Protein AF-A0A128EVR0-F1 (afdb_monomer_lite)

Secondary structure (DSSP, 8-state):
--HHHHHHHHHHHHHHHHHHHHHHHHHHHHHHHHHHHHHHHHHHHHHHHHHHHHHHHHHHHHHHHHHHHH--HHHHHHHHHHHHHHHHHHHHHHHHHHHHHHHHHHHHHHHHHHHHHHHHHHHHHHHIIIIIHHHHHHHHHHHHHS-HHHHHHHHHHS-S-HHHHHHHHHHHHHHHHHTTS-------

Sequence (188 aa):
MELSELVPLANTVILVFIFFYQKFKNAVLLDRIGQQERLLSETRGLVEKQATAIDGQAKVVDTALKYTESFSADKLETIIKREVESEFKQKISDIEQNHQQEKEELLLKSSAFSELAEESITYSNEMLERHYKPLMNSVIWYLLSLEIDARNHFIETMKDSEAKKIIIAVIEEVDEKYAGQKVTLTKA

Structure (mmCIF, N/CA/C/O backbone):
data_AF-A0A128EVR0-F1
#
_entry.id   AF-A0A128EVR0-F1
#
loop_
_atom_site.group_PDB
_atom_site.id
_atom_site.type_symbol
_atom_site.label_atom_id
_atom_site.label_alt_id
_atom_site.label_comp_id
_atom_site.label_asym_id
_atom_site.label_entity_id
_atom_site.label_seq_id
_atom_site.pdbx_PDB_ins_code
_atom_site.Cartn_x
_atom_site.Cartn_y
_atom_site.Cartn_z
_atom_site.occupancy
_atom_site.B_iso_or_equiv
_atom_site.auth_seq_id
_atom_site.auth_comp_id
_atom_site.auth_asym_id
_atom_site.auth_atom_id
_atom_site.pdbx_PDB_model_num
ATOM 1 N N . MET A 1 1 ? -66.307 -24.566 86.779 1.00 56.22 1 MET A N 1
ATOM 2 C CA . MET A 1 1 ? -65.003 -23.892 86.660 1.00 56.22 1 MET A CA 1
ATOM 3 C C . MET A 1 1 ? -65.129 -22.598 87.433 1.00 56.22 1 MET A C 1
ATOM 5 O O . MET A 1 1 ? -66.010 -21.808 87.106 1.00 56.22 1 MET A O 1
ATOM 9 N N . GLU A 1 2 ? -64.396 -22.456 88.535 1.00 64.44 2 GLU A N 1
ATOM 10 C CA . GLU A 1 2 ? -64.477 -21.244 89.351 1.00 64.44 2 GLU A CA 1
ATOM 11 C C . GLU A 1 2 ? -63.897 -20.059 88.575 1.00 64.44 2 GLU A C 1
ATOM 13 O O . GLU A 1 2 ? -62.949 -20.205 87.801 1.00 64.44 2 GLU A O 1
ATOM 18 N N . LEU A 1 3 ? -64.473 -18.870 88.771 1.00 67.75 3 LEU A N 1
ATOM 19 C CA . LEU A 1 3 ? -64.033 -17.637 88.107 1.00 67.75 3 LEU A CA 1
ATOM 20 C C . LEU A 1 3 ? -62.527 -17.358 88.335 1.00 67.75 3 LEU A C 1
ATOM 22 O O . LEU A 1 3 ? -61.893 -16.699 87.513 1.00 67.75 3 LEU A O 1
ATOM 26 N N . SER A 1 4 ? -61.959 -17.894 89.424 1.00 70.31 4 SER A N 1
ATOM 27 C CA . SER A 1 4 ? -60.544 -17.806 89.805 1.00 70.31 4 SER A CA 1
ATOM 28 C C . SER A 1 4 ? -59.595 -18.548 88.851 1.00 70.31 4 SER A C 1
ATOM 30 O O . SER A 1 4 ? -58.464 -18.104 88.668 1.00 70.31 4 SER A O 1
ATOM 32 N N . GLU A 1 5 ? -60.047 -19.618 88.190 1.00 75.12 5 GLU A N 1
ATOM 33 C CA . GLU A 1 5 ? -59.247 -20.410 87.240 1.00 75.12 5 GLU A CA 1
ATOM 34 C C . GLU A 1 5 ? -59.375 -19.908 85.792 1.00 75.12 5 GLU A C 1
ATOM 36 O O . GLU A 1 5 ? -58.506 -20.162 84.954 1.00 75.12 5 GLU A O 1
ATOM 41 N N . LEU A 1 6 ? -60.436 -19.152 85.487 1.00 81.81 6 LEU A N 1
ATOM 42 C CA . LEU A 1 6 ? -60.707 -18.635 84.141 1.00 81.81 6 LEU A CA 1
ATOM 43 C C . LEU A 1 6 ? -59.807 -17.442 83.774 1.00 81.81 6 LEU A C 1
ATOM 45 O O . LEU A 1 6 ? -59.379 -17.310 82.627 1.00 81.81 6 LEU A O 1
ATOM 49 N N . VAL A 1 7 ? -59.512 -16.574 84.748 1.00 86.62 7 VAL A N 1
ATOM 50 C CA . VAL A 1 7 ? -58.691 -15.365 84.554 1.00 86.62 7 VAL A CA 1
ATOM 51 C C . VAL A 1 7 ? -57.240 -15.699 84.163 1.00 86.62 7 VAL A C 1
ATOM 53 O O . VAL A 1 7 ? -56.756 -15.126 83.184 1.00 86.62 7 VAL A O 1
ATOM 56 N N . PRO A 1 8 ? -56.541 -16.643 84.831 1.00 88.12 8 PRO A N 1
ATOM 57 C CA . PRO A 1 8 ? -55.209 -17.080 84.416 1.00 88.12 8 PRO A CA 1
ATOM 58 C C . PRO A 1 8 ? -55.200 -17.680 83.009 1.00 88.12 8 PRO A C 1
ATOM 60 O O . PRO A 1 8 ? -54.348 -17.313 82.203 1.00 88.12 8 PRO A O 1
ATOM 63 N N . LEU A 1 9 ? -56.177 -18.541 82.691 1.00 87.94 9 LEU A N 1
ATOM 64 C CA . LEU A 1 9 ? -56.290 -19.185 81.381 1.00 87.94 9 LEU A CA 1
ATOM 65 C C . LEU A 1 9 ? -56.481 -18.149 80.262 1.00 87.94 9 LEU A C 1
ATOM 67 O O . LEU A 1 9 ? -55.783 -18.195 79.248 1.00 87.94 9 LEU A O 1
ATOM 71 N N . ALA A 1 10 ? -57.380 -17.180 80.461 1.00 89.00 10 ALA A N 1
ATOM 72 C CA . ALA A 1 10 ? -57.608 -16.093 79.512 1.00 89.00 10 ALA A CA 1
ATOM 73 C C . ALA A 1 10 ? -56.344 -15.241 79.306 1.00 89.00 10 ALA A C 1
ATOM 75 O O . ALA A 1 10 ? -55.982 -14.944 78.166 1.00 89.00 10 ALA A O 1
ATOM 76 N N . ASN A 1 11 ? -55.620 -14.918 80.383 1.00 91.56 11 ASN A N 1
ATOM 77 C CA . ASN A 1 11 ? -54.344 -14.207 80.291 1.00 91.56 11 ASN A CA 1
ATOM 78 C C . ASN A 1 11 ? -53.292 -15.002 79.512 1.00 91.56 11 ASN A C 1
ATOM 80 O O . ASN A 1 11 ? -52.588 -14.426 78.684 1.00 91.56 11 ASN A O 1
ATOM 84 N N . THR A 1 12 ? -53.187 -16.316 79.729 1.00 92.75 12 THR A N 1
ATOM 85 C CA . THR A 1 12 ? -52.263 -17.165 78.966 1.00 92.75 12 THR A CA 1
ATOM 86 C C . THR A 1 12 ? -52.606 -17.157 77.478 1.00 92.75 12 THR A C 1
ATOM 88 O O . THR A 1 12 ? -51.713 -16.976 76.656 1.00 92.75 12 THR A O 1
ATOM 91 N N . VAL A 1 13 ? -53.887 -17.279 77.115 1.00 93.00 13 VAL A N 1
ATOM 92 C CA . VAL A 1 13 ? -54.325 -17.231 75.708 1.00 93.00 13 VAL A CA 1
ATOM 93 C C .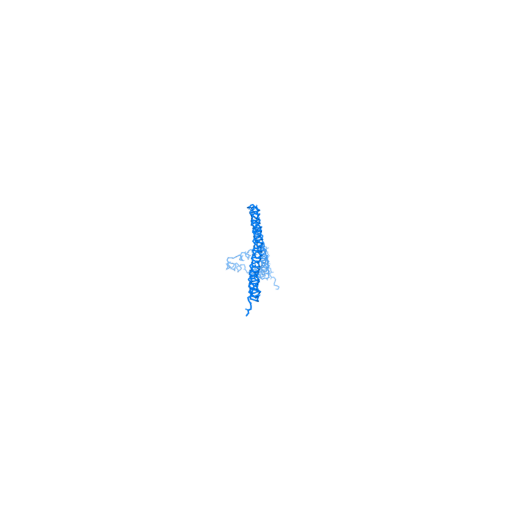 VAL A 1 13 ? -53.993 -15.880 75.065 1.00 93.00 13 VAL A C 1
ATOM 95 O O . VAL A 1 13 ? -53.462 -15.848 73.954 1.00 93.00 13 VAL A O 1
ATOM 98 N N . ILE A 1 14 ? -54.236 -14.769 75.766 1.00 93.75 14 ILE A N 1
ATOM 99 C CA . ILE A 1 14 ? -53.895 -13.421 75.287 1.00 93.75 14 ILE A CA 1
ATOM 100 C C . ILE A 1 14 ? -52.381 -13.278 75.096 1.00 93.75 14 ILE A C 1
ATOM 102 O O . ILE A 1 14 ? -51.936 -12.804 74.051 1.00 93.75 14 ILE A O 1
ATOM 106 N N . LEU A 1 15 ? -51.576 -13.726 76.063 1.00 94.62 15 LEU A N 1
ATOM 107 C CA . LEU A 1 15 ? -50.115 -13.682 75.974 1.00 94.62 15 LEU A CA 1
ATOM 108 C C . LEU A 1 15 ? -49.584 -14.525 74.812 1.00 94.62 15 LEU A C 1
ATOM 110 O O . LEU A 1 15 ? -48.686 -14.077 74.101 1.00 94.62 15 LEU A O 1
ATOM 114 N N . VAL A 1 16 ? -50.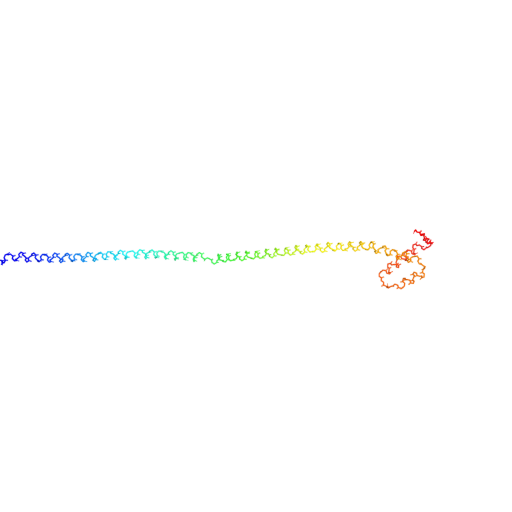161 -15.703 74.573 1.00 95.06 16 VAL A N 1
ATOM 115 C CA . VAL A 1 16 ? -49.821 -16.547 73.420 1.00 95.06 16 VAL A CA 1
ATOM 116 C C . VAL A 1 16 ? -50.140 -15.821 72.111 1.00 95.06 16 VAL A C 1
ATOM 118 O O . VAL A 1 16 ? -49.294 -15.781 71.217 1.00 95.06 16 VAL A O 1
ATOM 121 N N . PHE A 1 17 ? -51.308 -15.182 72.005 1.00 94.62 17 PHE A N 1
ATOM 122 C CA . PHE A 1 17 ? -51.669 -14.384 70.829 1.00 94.62 17 PHE A CA 1
ATOM 123 C C . PHE A 1 17 ? -50.709 -13.213 70.599 1.00 94.62 17 PHE A C 1
ATOM 125 O O . PHE A 1 17 ? -50.247 -13.015 69.475 1.00 94.62 17 PHE A O 1
ATOM 132 N N . ILE A 1 18 ? -50.366 -12.468 71.654 1.00 94.75 18 ILE A N 1
ATOM 133 C CA . ILE A 1 18 ? -49.398 -11.366 71.582 1.00 94.75 18 ILE A CA 1
ATOM 134 C C . ILE A 1 18 ? -48.028 -11.892 71.146 1.00 94.75 18 ILE A C 1
ATOM 136 O O . ILE A 1 18 ? -47.405 -11.302 70.263 1.00 94.75 18 ILE A O 1
ATOM 140 N N . PHE A 1 19 ? -47.576 -13.014 71.709 1.00 95.69 19 PHE A N 1
ATOM 141 C CA . PHE A 1 19 ? -46.300 -13.630 71.362 1.00 95.69 19 PHE A CA 1
ATOM 142 C C . PHE A 1 19 ? -46.250 -14.038 69.887 1.00 95.69 19 PHE A C 1
ATOM 144 O O . PHE A 1 19 ? -45.304 -13.682 69.185 1.00 95.69 19 PHE A O 1
ATOM 151 N N . PHE A 1 20 ? -47.277 -14.730 69.381 1.00 95.50 20 PHE A N 1
ATOM 152 C CA . PHE A 1 20 ? -47.337 -15.097 67.966 1.00 95.50 20 PHE A CA 1
ATOM 153 C C . PHE A 1 20 ? -47.414 -13.867 67.065 1.00 95.50 20 PHE A C 1
ATOM 155 O O . PHE A 1 20 ? -46.674 -13.795 66.087 1.00 95.50 20 PHE A O 1
ATOM 162 N N . TYR A 1 21 ? -48.240 -12.878 67.408 1.00 95.75 21 TYR A N 1
ATOM 163 C CA . TYR A 1 21 ? -48.340 -11.638 66.643 1.00 95.75 21 TYR A CA 1
ATOM 164 C C . TYR A 1 21 ? -46.991 -10.910 66.557 1.00 95.75 21 TYR A C 1
ATOM 166 O O . TYR A 1 21 ? -46.558 -10.538 65.466 1.00 95.75 21 TYR A O 1
ATOM 174 N N . GLN A 1 22 ? -46.282 -10.764 67.680 1.00 94.44 22 GLN A N 1
ATOM 175 C CA . GLN A 1 22 ? -44.947 -10.164 67.704 1.00 94.44 22 GLN A CA 1
ATOM 176 C C . GLN A 1 22 ? -43.932 -10.999 66.918 1.00 94.44 22 GLN A C 1
ATOM 178 O O . GLN A 1 22 ? -43.164 -10.441 66.137 1.00 94.44 22 GLN A O 1
ATOM 183 N N . LYS A 1 23 ? -43.954 -12.330 67.062 1.00 95.38 23 LYS A N 1
ATOM 184 C CA . LYS A 1 23 ? -43.065 -13.239 66.329 1.00 95.38 23 LYS A CA 1
ATOM 185 C C . LYS A 1 23 ? -43.264 -13.129 64.816 1.00 95.38 23 LYS A C 1
ATOM 187 O O . LYS A 1 23 ? -42.285 -12.979 64.090 1.00 95.38 23 LYS A O 1
ATOM 192 N N . PHE A 1 24 ? -44.511 -13.152 64.343 1.00 95.44 24 PHE A N 1
ATOM 193 C CA . PHE A 1 24 ? -44.829 -12.998 62.922 1.00 95.44 24 PHE A CA 1
ATOM 194 C C . PHE A 1 24 ? -44.466 -11.608 62.404 1.00 95.44 24 PHE A C 1
ATOM 196 O O . PHE A 1 24 ? -43.851 -11.494 61.346 1.00 95.44 24 PHE A O 1
ATOM 203 N N . LYS A 1 25 ? -44.774 -10.548 63.160 1.00 95.31 25 LYS A N 1
ATOM 204 C CA . LYS A 1 25 ? -44.402 -9.180 62.781 1.00 95.31 25 LYS A CA 1
ATOM 205 C C . LYS A 1 25 ? -42.885 -9.025 62.653 1.00 95.31 25 LYS A C 1
ATOM 207 O O . LYS A 1 25 ? -42.419 -8.460 61.669 1.00 95.31 25 LYS A O 1
ATOM 212 N N . ASN A 1 26 ? -42.118 -9.556 63.604 1.00 94.50 26 ASN A N 1
ATOM 213 C CA . ASN A 1 26 ? -40.657 -9.510 63.563 1.00 94.50 26 ASN A CA 1
ATOM 214 C C . ASN A 1 26 ? -40.090 -10.317 62.391 1.00 94.50 26 ASN A C 1
ATOM 216 O O . ASN A 1 26 ? -39.157 -9.853 61.744 1.00 94.50 26 ASN A O 1
ATOM 220 N N . ALA A 1 27 ? -40.676 -11.475 62.072 1.00 94.44 27 ALA A N 1
ATOM 221 C CA . ALA A 1 27 ? -40.279 -12.260 60.904 1.00 94.44 27 ALA A CA 1
ATOM 222 C C . ALA A 1 27 ? -40.494 -11.486 59.590 1.00 94.44 27 ALA A C 1
ATOM 224 O O . ALA A 1 27 ? -39.591 -11.424 58.763 1.00 94.44 27 ALA A O 1
ATOM 225 N N . VAL A 1 28 ? -41.649 -10.831 59.426 1.00 95.25 28 VAL A N 1
ATOM 226 C CA . VAL A 1 28 ? -41.946 -10.007 58.238 1.00 95.25 28 VAL A CA 1
ATOM 227 C C . VAL A 1 28 ? -41.030 -8.782 58.151 1.00 95.25 28 VAL A C 1
ATOM 229 O O . VAL A 1 28 ? -40.611 -8.397 57.061 1.00 95.25 28 VAL A O 1
ATOM 232 N N . LEU A 1 29 ? -40.710 -8.155 59.285 1.00 94.19 29 LEU A N 1
ATOM 233 C CA . LEU A 1 29 ? -39.780 -7.024 59.316 1.00 94.19 29 LEU A CA 1
ATOM 234 C C . LEU A 1 29 ? -38.362 -7.448 58.929 1.00 94.19 29 LEU A C 1
ATOM 236 O O . LEU A 1 29 ? -37.734 -6.756 58.135 1.00 94.19 29 LEU A O 1
ATOM 240 N N . LEU A 1 30 ? -37.882 -8.584 59.439 1.00 95.75 30 LEU A N 1
ATOM 241 C CA . LEU A 1 30 ? -36.579 -9.136 59.064 1.00 95.75 30 LEU A CA 1
ATOM 242 C C . LEU A 1 30 ? -36.515 -9.481 57.574 1.00 95.75 30 LEU A C 1
ATOM 244 O O . LEU A 1 30 ? -35.531 -9.141 56.926 1.00 95.75 30 LEU A O 1
ATOM 248 N N . ASP A 1 31 ? -37.570 -10.080 57.019 1.00 95.25 31 ASP A N 1
ATOM 249 C CA . ASP A 1 31 ? -37.644 -10.376 55.584 1.00 95.25 31 ASP A CA 1
ATOM 250 C C . ASP A 1 31 ? -37.591 -9.094 54.736 1.00 95.25 31 ASP A C 1
ATOM 252 O O . ASP A 1 31 ? -36.799 -8.991 53.800 1.00 95.25 31 ASP A O 1
ATOM 256 N N . ARG A 1 32 ? -38.345 -8.051 55.117 1.00 93.44 32 ARG A N 1
ATOM 257 C CA . ARG A 1 32 ? -38.273 -6.741 54.446 1.00 93.44 32 ARG A CA 1
ATOM 258 C C . ARG A 1 32 ? -36.894 -6.097 54.545 1.00 93.44 32 ARG A C 1
ATOM 260 O O . ARG A 1 32 ? -36.439 -5.529 53.557 1.00 93.44 32 ARG A O 1
ATOM 267 N N . ILE A 1 33 ? -36.243 -6.169 55.705 1.00 95.06 33 ILE A N 1
ATOM 268 C CA . ILE A 1 33 ? -34.884 -5.640 55.887 1.00 95.06 33 ILE A CA 1
ATOM 269 C C . ILE A 1 33 ? -33.910 -6.396 54.978 1.00 95.06 33 ILE A C 1
ATOM 271 O O . ILE A 1 33 ? -33.139 -5.757 54.269 1.00 95.06 33 ILE A O 1
ATOM 275 N N . GLY A 1 34 ? -34.001 -7.727 54.914 1.00 95.31 34 GLY A N 1
ATOM 276 C CA . GLY A 1 34 ? -33.168 -8.536 54.022 1.00 95.31 34 GLY A CA 1
ATOM 277 C C . GLY A 1 34 ? -33.388 -8.208 52.540 1.00 95.31 34 GLY A C 1
ATOM 278 O O . GLY A 1 34 ? -32.430 -8.086 51.777 1.00 95.31 34 GLY A O 1
ATOM 279 N N . GLN A 1 35 ? -34.638 -7.989 52.123 1.00 94.38 35 GLN A N 1
ATOM 280 C CA . GLN A 1 35 ? -34.951 -7.548 50.759 1.00 94.38 35 GLN A CA 1
ATOM 281 C C . GLN A 1 35 ? -34.381 -6.154 50.457 1.00 94.38 35 GLN A C 1
ATOM 283 O O . GLN A 1 35 ? -33.826 -5.938 49.380 1.00 94.38 35 GLN A O 1
ATOM 288 N N . GLN A 1 36 ? -34.480 -5.213 51.401 1.00 94.06 36 GLN A N 1
ATOM 289 C CA . GLN A 1 36 ? -33.908 -3.871 51.255 1.00 94.06 36 GLN A CA 1
ATOM 290 C C . GLN A 1 36 ? -32.380 -3.899 51.187 1.00 94.06 36 GLN A C 1
ATOM 292 O O . GLN A 1 36 ? -31.798 -3.213 50.351 1.00 94.06 36 GLN A O 1
ATOM 297 N N . GLU A 1 37 ? -31.728 -4.712 52.016 1.00 95.31 37 GLU A N 1
ATOM 298 C CA . GLU A 1 37 ? -30.276 -4.893 51.995 1.00 95.31 37 GLU A CA 1
ATOM 299 C C . GLU A 1 37 ? -29.805 -5.451 50.648 1.00 95.31 37 GLU A C 1
ATOM 301 O O . GLU A 1 37 ? -28.854 -4.938 50.053 1.00 95.31 37 GLU A O 1
ATOM 306 N N . ARG A 1 38 ? -30.526 -6.440 50.108 1.00 95.44 38 ARG A N 1
ATOM 307 C CA . ARG A 1 38 ? -30.246 -6.991 48.781 1.00 95.44 38 ARG A CA 1
ATOM 308 C C . ARG A 1 38 ? -30.394 -5.943 47.679 1.00 95.44 38 ARG A C 1
ATOM 310 O O . ARG A 1 38 ? -29.491 -5.808 46.857 1.00 95.44 38 ARG A O 1
ATOM 317 N N . LEU A 1 39 ? -31.483 -5.172 47.682 1.00 94.38 39 LEU A N 1
ATOM 318 C CA . LEU A 1 39 ? -31.694 -4.096 46.707 1.00 94.38 39 LEU A CA 1
ATOM 319 C C . LEU A 1 39 ? -30.602 -3.023 46.793 1.00 94.38 39 LEU A C 1
ATOM 321 O O . LEU A 1 39 ? -30.124 -2.550 45.762 1.00 94.38 39 LEU A O 1
ATOM 325 N N . LEU A 1 40 ? -30.171 -2.654 48.003 1.00 94.00 40 LEU A N 1
ATOM 326 C CA . LEU A 1 40 ? -29.072 -1.708 48.206 1.00 94.00 40 LEU A CA 1
ATOM 327 C C . LEU A 1 40 ? -27.742 -2.259 47.682 1.00 94.00 40 LEU A C 1
ATOM 329 O O . LEU A 1 40 ? -26.996 -1.528 47.032 1.00 94.00 40 LEU A O 1
ATOM 333 N N . SER A 1 41 ? -27.460 -3.541 47.920 1.00 95.19 41 SER A N 1
ATOM 334 C CA . SER A 1 41 ? -26.265 -4.217 47.406 1.00 95.19 41 SER A CA 1
ATOM 335 C C . SER A 1 41 ? -26.244 -4.254 45.873 1.00 95.19 41 SER A C 1
ATOM 337 O O . SER A 1 41 ? -25.258 -3.848 45.254 1.00 95.19 41 SER A O 1
ATOM 339 N N . GLU A 1 42 ? -27.358 -4.648 45.250 1.00 93.06 42 GLU A N 1
ATOM 340 C CA . GLU A 1 42 ? -27.505 -4.673 43.791 1.00 93.06 42 GLU A CA 1
ATOM 341 C C . GLU A 1 42 ? -27.374 -3.264 43.191 1.00 93.06 42 GLU A C 1
ATOM 343 O O . GLU A 1 42 ? -26.649 -3.067 42.212 1.00 93.06 42 GLU A O 1
ATOM 348 N N . THR A 1 43 ? -27.994 -2.262 43.823 1.00 93.00 43 THR A N 1
ATOM 349 C CA . THR A 1 43 ? -27.901 -0.858 43.395 1.00 93.00 43 THR A CA 1
ATOM 350 C C . THR A 1 43 ? -26.470 -0.341 43.496 1.00 93.00 43 THR A C 1
ATOM 352 O O . THR A 1 43 ? -25.980 0.289 42.561 1.00 93.00 43 THR A O 1
ATOM 355 N N . ARG A 1 44 ? -25.757 -0.645 44.588 1.00 93.12 44 ARG A N 1
ATOM 356 C CA . ARG A 1 44 ? -24.350 -0.264 44.755 1.00 93.12 44 ARG A CA 1
ATOM 357 C C . ARG A 1 44 ? -23.471 -0.870 43.661 1.00 93.12 44 ARG A C 1
ATOM 359 O O . ARG A 1 44 ? -22.683 -0.148 43.056 1.00 93.12 44 ARG A O 1
ATOM 366 N N . GLY A 1 45 ? -23.650 -2.155 43.355 1.00 91.88 45 GLY A N 1
ATOM 367 C CA . GLY A 1 45 ? -22.920 -2.808 42.266 1.00 91.88 45 GLY A CA 1
ATOM 368 C C . GLY A 1 45 ? -23.222 -2.195 40.893 1.00 91.88 45 GLY A C 1
ATOM 369 O O . GLY A 1 45 ? -22.339 -2.101 40.042 1.00 91.88 45 GLY A O 1
ATOM 370 N N . LEU A 1 46 ? -24.457 -1.740 40.668 1.00 92.12 46 LEU A N 1
ATOM 371 C CA . LEU A 1 46 ? -24.844 -1.057 39.434 1.00 92.12 46 LEU A CA 1
ATOM 372 C C . LEU A 1 46 ? -24.194 0.332 39.329 1.00 92.12 46 LEU A C 1
ATOM 374 O O . LEU A 1 46 ? -23.665 0.670 38.271 1.00 92.12 46 LEU A O 1
ATOM 378 N N . VAL A 1 47 ? -24.153 1.091 40.428 1.00 93.06 47 VAL A N 1
ATOM 379 C CA . VAL A 1 47 ? -23.463 2.390 40.505 1.00 93.06 47 VAL A CA 1
ATOM 380 C C . VAL A 1 47 ? -21.959 2.236 40.257 1.00 93.06 47 VAL A C 1
ATOM 382 O O . VAL A 1 47 ? -21.392 2.999 39.480 1.00 93.06 47 VAL A O 1
ATOM 385 N N . GLU A 1 48 ? -21.309 1.223 40.836 1.00 92.06 48 GLU A N 1
ATOM 386 C CA . GLU A 1 48 ? -19.882 0.948 40.600 1.00 92.06 48 GLU A CA 1
ATOM 387 C C . GLU A 1 48 ? -19.592 0.607 39.126 1.00 92.06 48 GLU A C 1
ATOM 389 O O . GLU A 1 48 ? -18.637 1.120 38.529 1.00 92.06 48 GLU A O 1
ATOM 394 N N . LYS A 1 49 ? -20.453 -0.204 38.495 1.00 92.06 49 LYS A N 1
ATOM 395 C CA . LYS A 1 49 ? -20.361 -0.503 37.056 1.00 92.06 49 LYS A CA 1
ATOM 396 C C . LYS A 1 49 ? -20.552 0.745 36.197 1.00 92.06 49 LYS A C 1
ATOM 398 O O . LYS A 1 49 ? -19.797 0.942 35.247 1.00 92.06 49 LYS A O 1
ATOM 403 N N . GLN A 1 50 ? -21.526 1.592 36.528 1.00 90.19 50 GLN A N 1
ATOM 404 C CA . GLN A 1 50 ? -21.752 2.854 35.820 1.00 90.19 50 GLN A CA 1
ATOM 405 C C . GLN A 1 50 ? -20.564 3.808 35.968 1.00 90.19 50 GLN A C 1
ATOM 407 O O . GLN A 1 50 ? -20.126 4.376 34.973 1.00 90.19 50 GLN A O 1
ATOM 412 N N . ALA A 1 51 ? -19.988 3.930 37.165 1.00 89.75 51 ALA A N 1
ATOM 413 C CA . ALA A 1 51 ? -18.802 4.753 37.391 1.00 89.75 51 ALA A CA 1
ATOM 414 C C . ALA A 1 51 ? -17.606 4.275 36.549 1.00 89.75 51 ALA A C 1
ATOM 416 O O . ALA A 1 51 ? -16.920 5.084 35.927 1.00 89.75 51 ALA A O 1
ATOM 417 N N . THR A 1 52 ? -17.405 2.958 36.453 1.00 90.50 52 THR A N 1
ATOM 418 C CA . THR A 1 52 ? -16.339 2.370 35.625 1.00 90.50 52 THR A CA 1
ATOM 419 C C . THR A 1 52 ? -16.587 2.602 34.131 1.00 90.50 52 THR A C 1
ATOM 421 O O . THR A 1 52 ? -15.656 2.903 33.386 1.00 90.50 52 THR A O 1
ATOM 424 N N . ALA A 1 53 ? -17.841 2.503 33.677 1.00 89.62 53 ALA A N 1
ATOM 425 C CA . ALA A 1 53 ? -18.204 2.802 32.294 1.00 89.62 53 ALA A CA 1
ATOM 426 C C . ALA A 1 53 ? -17.953 4.278 31.940 1.00 89.62 53 ALA A C 1
ATOM 428 O O . ALA A 1 53 ? -17.425 4.562 30.865 1.00 89.62 53 ALA A O 1
ATOM 429 N N . ILE A 1 54 ? -18.276 5.203 32.850 1.00 91.31 54 ILE A N 1
ATOM 430 C CA . ILE A 1 54 ? -18.017 6.640 32.682 1.00 91.31 54 ILE A CA 1
ATOM 431 C C . ILE A 1 54 ? -16.510 6.916 32.602 1.00 91.31 54 ILE A C 1
ATOM 433 O O . ILE A 1 54 ? -16.080 7.635 31.703 1.00 91.31 54 ILE A O 1
ATOM 437 N N . ASP A 1 55 ? -15.695 6.311 33.472 1.00 90.31 55 ASP A N 1
ATOM 438 C CA . ASP A 1 55 ? -14.230 6.448 33.412 1.00 90.31 55 ASP A CA 1
ATOM 439 C C . ASP A 1 55 ? -13.656 5.902 32.090 1.00 90.31 55 ASP A C 1
ATOM 441 O O . ASP A 1 55 ? -12.804 6.526 31.452 1.00 90.31 55 ASP A O 1
ATOM 445 N N . GLY A 1 56 ? -14.180 4.765 31.619 1.00 88.06 56 GLY A N 1
ATOM 446 C CA . GLY A 1 56 ? -13.837 4.210 30.310 1.00 88.06 56 GLY A CA 1
ATOM 447 C C . GLY A 1 56 ? -14.170 5.164 29.159 1.00 88.06 56 GLY A C 1
ATOM 448 O O . GLY A 1 56 ? -13.334 5.393 28.286 1.00 88.06 56 GLY A O 1
ATOM 449 N N . GLN A 1 57 ? -15.359 5.768 29.174 1.00 84.75 57 GLN A N 1
ATOM 450 C CA . GLN A 1 57 ? -15.765 6.753 28.168 1.00 84.75 57 GLN A CA 1
ATOM 451 C C . GLN A 1 57 ? -14.904 8.019 28.217 1.00 84.75 57 GLN A C 1
ATOM 453 O O . GLN A 1 57 ? -14.487 8.505 27.167 1.00 84.75 57 GLN A O 1
ATOM 458 N N . ALA A 1 58 ? -14.573 8.518 29.411 1.00 88.69 58 ALA A N 1
ATOM 459 C CA . ALA A 1 58 ? -13.702 9.679 29.573 1.00 88.69 58 ALA A CA 1
ATOM 460 C C . ALA A 1 58 ? -12.318 9.444 28.941 1.00 88.69 58 ALA A C 1
ATOM 462 O O . ALA A 1 58 ? -11.818 10.303 28.216 1.00 88.69 58 ALA A O 1
ATOM 463 N N . LYS A 1 59 ? -11.736 8.251 29.126 1.00 89.81 59 LYS A N 1
ATOM 464 C CA . LYS A 1 59 ? -10.461 7.863 28.492 1.00 89.81 59 LYS A CA 1
ATOM 465 C C . LYS A 1 59 ? -10.541 7.801 26.970 1.00 89.81 59 LYS A C 1
ATOM 467 O O . LYS A 1 59 ? -9.604 8.227 26.294 1.00 89.81 59 LYS A O 1
ATOM 472 N N . VAL A 1 60 ? -11.638 7.275 26.422 1.00 86.06 60 VAL A N 1
ATOM 473 C CA . VAL A 1 60 ? -11.849 7.228 24.965 1.00 86.06 60 VAL A CA 1
ATOM 474 C C . VAL A 1 60 ? -11.930 8.642 24.391 1.00 86.06 60 VAL A C 1
ATOM 476 O O . VAL A 1 60 ? -11.279 8.924 23.388 1.00 86.06 60 VAL A O 1
ATOM 479 N N . VAL A 1 61 ? -12.668 9.542 25.047 1.00 85.88 61 VAL A N 1
ATOM 480 C CA . VAL A 1 61 ? -12.784 10.946 24.626 1.00 85.88 61 VAL A CA 1
ATOM 481 C C . VAL A 1 61 ? -11.435 11.662 24.704 1.00 85.88 61 VAL A C 1
ATOM 483 O O . VAL A 1 61 ? -11.044 12.299 23.732 1.00 85.88 61 VAL A O 1
ATOM 486 N N . ASP A 1 62 ? -10.689 11.514 25.802 1.00 86.50 62 ASP A N 1
ATOM 487 C CA . ASP A 1 62 ? -9.352 12.110 25.956 1.00 86.50 62 ASP A CA 1
ATOM 488 C C . ASP A 1 62 ? -8.376 11.607 24.880 1.00 86.50 62 ASP A C 1
ATOM 490 O O . ASP A 1 62 ? -7.627 12.375 24.280 1.00 86.50 62 ASP A O 1
ATOM 494 N N . THR A 1 63 ? -8.438 10.314 24.562 1.00 81.50 63 THR A N 1
ATOM 495 C CA . THR A 1 63 ? -7.634 9.718 23.489 1.00 81.50 63 THR A CA 1
ATOM 496 C C . THR A 1 63 ? -8.015 10.293 22.123 1.00 81.50 63 THR A C 1
ATOM 498 O O . THR A 1 63 ? -7.137 10.664 21.346 1.00 81.50 63 THR A O 1
ATOM 501 N N . ALA A 1 64 ? -9.312 10.420 21.828 1.00 72.88 64 ALA A N 1
ATOM 502 C CA . ALA A 1 64 ? -9.792 11.007 20.579 1.00 72.88 64 ALA A CA 1
ATOM 503 C C . ALA A 1 64 ? -9.402 12.490 20.445 1.00 72.88 64 ALA A C 1
ATOM 505 O O . ALA A 1 64 ? -8.978 12.918 19.370 1.00 72.88 64 ALA A O 1
ATOM 506 N N . LEU A 1 65 ? -9.482 13.260 21.534 1.00 77.94 65 LEU A N 1
ATOM 507 C CA . LEU A 1 65 ? -9.026 14.650 21.576 1.00 77.94 65 LEU A CA 1
ATOM 508 C C . LEU A 1 65 ? -7.521 14.743 21.324 1.00 77.94 65 LEU A C 1
ATOM 510 O O . LEU A 1 65 ? -7.114 15.484 20.437 1.00 77.94 65 LEU A O 1
ATOM 514 N N . LYS A 1 66 ? -6.703 13.919 21.987 1.00 82.06 66 LYS A N 1
ATOM 515 C CA . LYS A 1 66 ? -5.251 13.859 21.742 1.00 82.06 66 LYS A CA 1
ATOM 516 C C . LYS A 1 66 ? -4.909 13.502 20.300 1.00 82.06 66 LYS A C 1
ATOM 518 O O . LYS A 1 66 ? -3.999 14.098 19.725 1.00 82.06 66 LYS A O 1
ATOM 523 N N . TYR A 1 67 ? -5.619 12.553 19.689 1.00 76.38 67 TYR A N 1
ATOM 524 C CA . TYR A 1 67 ? -5.434 12.250 18.268 1.00 76.38 67 TYR A CA 1
ATOM 525 C C . TYR A 1 67 ? -5.827 13.427 17.379 1.00 76.38 67 TYR A C 1
ATOM 527 O O . TYR A 1 67 ? -5.124 13.699 16.416 1.00 76.38 67 TYR A O 1
ATOM 535 N N . THR A 1 68 ? -6.886 14.157 17.726 1.00 72.06 68 THR A N 1
ATOM 536 C CA . THR A 1 68 ? -7.329 15.343 16.980 1.00 72.06 68 THR A CA 1
ATOM 537 C C . THR A 1 68 ? -6.336 16.502 17.116 1.00 72.06 68 THR A C 1
ATOM 539 O O . THR A 1 68 ? -6.005 17.139 16.125 1.00 72.06 68 THR A O 1
ATOM 542 N N . GLU A 1 69 ? -5.797 16.745 18.311 1.00 73.19 69 GLU A N 1
ATOM 543 C CA . GLU A 1 69 ? -4.780 17.777 18.563 1.00 73.19 69 GLU A CA 1
ATOM 544 C C . GLU A 1 69 ? -3.423 17.434 17.933 1.00 73.19 69 GLU A C 1
ATOM 546 O O . GLU A 1 69 ? -2.696 18.316 17.479 1.00 73.19 69 GLU A O 1
ATOM 551 N N . SER A 1 70 ? -3.065 16.148 17.889 1.00 70.75 70 SER A N 1
ATOM 552 C CA . SER A 1 70 ? -1.820 15.679 17.267 1.00 70.75 70 SER A CA 1
ATOM 553 C C . SER A 1 70 ? -1.923 15.478 15.752 1.00 70.75 70 SER A C 1
ATOM 555 O O . SER A 1 70 ? -0.890 15.289 15.093 1.00 70.75 70 SER A O 1
ATOM 557 N N . PHE A 1 71 ? -3.135 15.554 15.195 1.00 68.12 71 PHE A N 1
ATOM 558 C CA . PHE A 1 71 ? -3.395 15.514 13.763 1.00 68.12 71 PHE A CA 1
ATOM 559 C C . PHE A 1 71 ? -2.963 16.837 13.126 1.00 68.12 71 PHE A C 1
ATOM 561 O O . PHE A 1 71 ? -3.704 17.816 13.110 1.00 68.12 71 PHE A O 1
ATOM 568 N N . SER A 1 72 ? -1.745 16.875 12.584 1.00 77.44 72 SER A N 1
ATOM 569 C CA . SER A 1 72 ? -1.296 18.000 11.767 1.00 77.44 72 SER A CA 1
ATOM 570 C C . SER A 1 72 ? -1.402 17.649 10.287 1.00 77.44 72 SER A C 1
ATOM 572 O O . SER A 1 72 ? -0.829 16.658 9.822 1.00 77.44 72 SER A O 1
ATOM 574 N N . ALA A 1 73 ? -2.121 18.489 9.539 1.00 76.50 73 ALA A N 1
ATOM 575 C CA . ALA A 1 73 ? -2.220 18.381 8.085 1.00 76.50 73 ALA A CA 1
ATOM 576 C C . ALA A 1 73 ? -0.823 18.328 7.443 1.00 76.50 73 ALA A C 1
ATOM 578 O O . ALA A 1 73 ? -0.583 17.496 6.575 1.00 76.50 73 ALA A O 1
ATOM 579 N N . ASP A 1 74 ? 0.128 19.095 7.981 1.00 80.81 74 ASP A N 1
ATOM 580 C CA . ASP A 1 74 ? 1.519 19.135 7.521 1.00 80.81 74 ASP A CA 1
ATOM 581 C C . ASP A 1 74 ? 2.239 17.779 7.620 1.00 80.81 74 ASP A C 1
ATOM 583 O O . ASP A 1 74 ? 3.022 17.422 6.738 1.00 80.81 74 ASP A O 1
ATOM 587 N N . LYS A 1 75 ? 1.989 16.983 8.675 1.00 79.81 75 LYS A N 1
ATOM 588 C CA . LYS A 1 75 ? 2.592 15.641 8.804 1.00 79.81 75 LYS A CA 1
ATOM 589 C C . LYS A 1 75 ? 2.009 14.691 7.769 1.00 79.81 75 LYS A C 1
ATOM 591 O O . LYS A 1 75 ? 2.749 13.907 7.183 1.00 79.81 75 LYS A O 1
ATOM 596 N N . LEU A 1 76 ? 0.702 14.778 7.541 1.00 79.50 76 LEU A N 1
ATOM 597 C CA . LEU A 1 76 ? 0.000 13.984 6.538 1.00 79.50 76 LEU A CA 1
ATOM 598 C C . LEU A 1 76 ? 0.477 14.341 5.128 1.00 79.50 76 LEU A C 1
ATOM 600 O O . LEU A 1 76 ? 0.823 13.452 4.358 1.00 79.50 76 LEU A O 1
ATOM 604 N N . GLU A 1 77 ? 0.602 15.632 4.828 1.00 81.69 77 GLU A N 1
ATOM 605 C CA . GLU A 1 77 ? 1.161 16.122 3.570 1.00 81.69 77 GLU A CA 1
ATOM 606 C C . GLU A 1 77 ? 2.613 15.663 3.386 1.00 81.69 77 GLU A C 1
ATOM 608 O O . GLU A 1 77 ? 2.985 15.229 2.301 1.00 81.69 77 GLU A O 1
ATOM 613 N N . THR A 1 78 ? 3.427 15.685 4.446 1.00 86.94 78 THR A N 1
ATOM 614 C CA . THR A 1 78 ? 4.816 15.200 4.401 1.00 86.94 78 THR A CA 1
ATOM 615 C C . THR A 1 78 ? 4.889 13.700 4.114 1.00 86.94 78 THR A C 1
ATOM 617 O O . THR A 1 78 ? 5.730 13.267 3.327 1.00 86.94 78 THR A O 1
ATOM 620 N N . ILE A 1 79 ? 4.016 12.899 4.735 1.00 84.00 79 ILE A N 1
ATOM 621 C CA . ILE A 1 79 ? 3.933 11.454 4.484 1.00 84.00 79 ILE A CA 1
ATOM 622 C C . ILE A 1 79 ? 3.506 11.200 3.037 1.00 84.00 79 ILE A C 1
ATOM 624 O O . ILE A 1 79 ? 4.171 10.439 2.343 1.00 84.00 79 ILE A O 1
ATOM 628 N N . ILE A 1 80 ? 2.463 11.887 2.561 1.00 84.94 80 ILE A N 1
ATOM 629 C CA . ILE A 1 80 ? 1.978 11.761 1.181 1.00 84.94 80 ILE A CA 1
ATOM 630 C C . ILE A 1 80 ? 3.069 12.166 0.186 1.00 84.94 80 ILE A C 1
ATOM 632 O O . ILE A 1 80 ? 3.331 11.429 -0.758 1.00 84.94 80 ILE A O 1
ATOM 636 N N . LYS A 1 81 ? 3.750 13.298 0.405 1.00 91.44 81 LYS A N 1
ATOM 637 C CA . LYS A 1 81 ? 4.866 13.743 -0.443 1.00 91.44 81 LYS A CA 1
ATOM 638 C C . LYS A 1 81 ? 5.978 12.703 -0.498 1.00 91.44 81 LYS A C 1
ATOM 640 O O . LYS A 1 81 ? 6.447 12.389 -1.586 1.00 91.44 81 LYS A O 1
ATOM 645 N N . ARG A 1 82 ? 6.367 12.134 0.647 1.00 92.81 82 ARG A N 1
ATOM 646 C CA . ARG A 1 82 ? 7.398 11.090 0.706 1.00 92.81 82 ARG A CA 1
ATOM 647 C C . ARG A 1 82 ? 6.981 9.829 -0.051 1.00 92.81 82 ARG A C 1
ATOM 649 O O . ARG A 1 82 ? 7.811 9.265 -0.756 1.00 92.81 82 ARG A O 1
ATOM 656 N N . GLU A 1 83 ? 5.730 9.403 0.090 1.00 89.56 83 GLU A N 1
ATOM 657 C CA . GLU A 1 83 ? 5.213 8.217 -0.598 1.00 89.56 83 GLU A CA 1
ATOM 658 C C . GLU A 1 83 ? 5.202 8.429 -2.114 1.00 89.56 83 GLU A C 1
ATOM 660 O O . GLU A 1 83 ? 5.759 7.630 -2.862 1.00 89.56 83 GLU A O 1
ATOM 665 N N . VAL A 1 84 ? 4.679 9.574 -2.563 1.00 92.81 84 VAL A N 1
ATOM 666 C CA . VAL A 1 84 ? 4.654 9.953 -3.981 1.00 92.81 84 VAL A CA 1
ATOM 667 C C . VAL A 1 84 ? 6.073 10.051 -4.548 1.00 92.81 84 VAL A C 1
ATOM 669 O O . VAL A 1 84 ? 6.343 9.516 -5.620 1.00 92.81 84 VAL A O 1
ATOM 672 N N . GLU A 1 85 ? 7.007 10.689 -3.838 1.00 93.75 85 GLU A N 1
ATOM 673 C CA . GLU A 1 85 ? 8.413 10.754 -4.258 1.00 93.75 85 GLU A CA 1
ATOM 674 C C . GLU A 1 85 ? 9.058 9.366 -4.356 1.00 93.75 85 GLU A C 1
ATOM 676 O O . GLU A 1 85 ? 9.848 9.121 -5.270 1.00 93.75 85 GLU A O 1
ATOM 681 N N . SER A 1 86 ? 8.7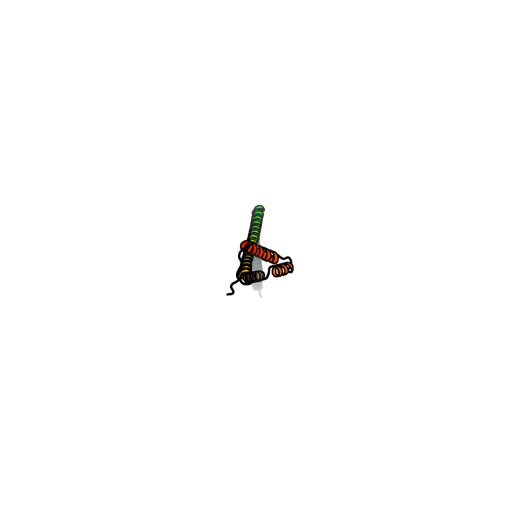34 8.461 -3.430 1.00 93.38 86 SER A N 1
ATOM 682 C CA . SER A 1 86 ? 9.231 7.086 -3.442 1.00 93.38 86 SER A CA 1
ATOM 683 C C . SER A 1 86 ? 8.690 6.308 -4.643 1.00 93.38 86 SER A C 1
ATOM 685 O O . SER A 1 86 ? 9.473 5.714 -5.383 1.00 93.38 86 SER A O 1
ATOM 687 N N . GLU A 1 87 ? 7.380 6.376 -4.899 1.00 90.50 87 GLU A N 1
ATOM 688 C CA . GLU A 1 87 ? 6.758 5.745 -6.069 1.00 90.50 87 GLU A CA 1
ATOM 689 C C . GLU A 1 87 ? 7.334 6.281 -7.387 1.00 90.50 87 GLU A C 1
ATOM 691 O O . GLU A 1 87 ? 7.613 5.510 -8.308 1.00 90.50 87 GLU A O 1
ATOM 696 N N . PHE A 1 88 ? 7.542 7.598 -7.493 1.00 93.94 88 PHE A N 1
ATOM 697 C CA . PHE A 1 88 ? 8.138 8.197 -8.688 1.00 93.94 88 PHE A CA 1
ATOM 698 C C . PHE A 1 88 ? 9.580 7.739 -8.903 1.00 93.94 88 PHE A C 1
ATOM 700 O O . PHE A 1 88 ? 9.940 7.393 -10.027 1.00 93.94 88 PHE A O 1
ATOM 707 N N . LYS A 1 89 ? 10.398 7.693 -7.845 1.00 94.38 89 LYS A N 1
ATOM 708 C CA . LYS A 1 89 ? 11.772 7.175 -7.934 1.00 94.38 89 LYS A CA 1
ATOM 709 C C . LYS A 1 89 ? 11.797 5.719 -8.376 1.00 94.38 89 LYS A C 1
ATOM 711 O O . LYS A 1 89 ? 12.613 5.364 -9.220 1.00 94.38 89 LYS A O 1
ATOM 716 N N . GLN A 1 90 ? 10.892 4.900 -7.847 1.00 93.44 90 GLN A N 1
ATOM 717 C CA . GLN A 1 90 ? 10.795 3.497 -8.229 1.00 93.44 90 GLN A CA 1
ATOM 718 C C . GLN A 1 90 ? 10.411 3.342 -9.707 1.00 93.44 90 GLN A C 1
ATOM 720 O O . GLN A 1 90 ? 11.097 2.638 -10.438 1.00 93.44 90 GLN A O 1
ATOM 725 N N . LYS A 1 91 ? 9.411 4.091 -10.190 1.00 93.25 91 LYS A N 1
ATOM 726 C CA . LYS A 1 91 ? 9.036 4.083 -11.615 1.00 93.25 91 LYS A CA 1
ATOM 727 C C . LYS A 1 91 ? 10.170 4.521 -12.538 1.00 93.25 91 LYS A C 1
ATOM 729 O O . LYS A 1 91 ? 10.335 3.936 -13.603 1.00 93.25 91 LYS A O 1
ATOM 734 N N . ILE A 1 92 ? 10.932 5.548 -12.157 1.00 93.44 92 ILE A N 1
ATOM 735 C CA . ILE A 1 92 ? 12.096 5.991 -12.938 1.00 93.44 92 ILE A CA 1
ATOM 736 C C . ILE A 1 92 ? 13.135 4.868 -13.003 1.00 93.44 92 ILE A C 1
ATOM 738 O O . ILE A 1 92 ? 13.587 4.536 -14.094 1.00 93.44 92 ILE A O 1
ATOM 742 N N . SER A 1 93 ? 13.442 4.238 -11.866 1.00 94.50 93 SER A N 1
ATOM 743 C CA . SER A 1 93 ? 14.377 3.110 -11.801 1.00 94.50 93 SER A CA 1
ATOM 744 C C . SER A 1 93 ? 13.941 1.938 -12.687 1.00 94.50 93 SER A C 1
ATOM 746 O O . SER A 1 93 ? 14.765 1.370 -13.399 1.00 94.50 93 SER A O 1
ATOM 748 N N . ASP A 1 94 ? 12.652 1.592 -12.684 1.00 95.06 94 ASP A N 1
ATOM 749 C CA . ASP A 1 94 ? 12.119 0.504 -13.510 1.00 95.06 94 ASP A CA 1
ATOM 750 C C . ASP A 1 94 ? 12.225 0.830 -15.010 1.00 95.06 94 ASP A C 1
ATOM 752 O O . ASP A 1 94 ? 12.582 -0.027 -15.822 1.00 95.06 94 ASP A O 1
ATOM 756 N N . ILE A 1 95 ? 11.950 2.083 -15.394 1.00 94.06 95 ILE A N 1
ATOM 757 C CA . ILE A 1 95 ? 12.102 2.549 -16.779 1.00 94.06 95 ILE A CA 1
ATOM 758 C C . ILE A 1 95 ? 13.570 2.492 -17.205 1.00 94.06 95 ILE A C 1
ATOM 760 O O . ILE A 1 95 ? 13.864 1.969 -18.278 1.00 94.06 95 ILE A O 1
ATOM 764 N N . GLU A 1 96 ? 14.489 2.997 -16.380 1.00 93.75 96 GLU A N 1
ATOM 765 C CA . GLU A 1 96 ? 15.928 2.970 -16.663 1.00 93.75 96 GLU A CA 1
ATOM 766 C C . GLU A 1 96 ? 16.441 1.536 -16.825 1.00 93.75 96 GLU A C 1
ATOM 768 O O . GLU A 1 96 ? 17.175 1.246 -17.771 1.00 93.75 96 GLU A O 1
ATOM 773 N N . GLN A 1 97 ? 16.003 0.621 -15.958 1.00 95.31 97 GLN A N 1
ATOM 774 C CA . GLN A 1 97 ? 16.376 -0.787 -16.038 1.00 95.31 97 GLN A CA 1
ATOM 775 C C . GLN A 1 97 ? 15.868 -1.443 -17.327 1.00 95.31 97 GLN A C 1
ATOM 777 O O . GLN A 1 97 ? 16.642 -2.108 -18.016 1.00 95.31 97 GLN A O 1
ATOM 782 N N . ASN A 1 98 ? 14.599 -1.232 -17.685 1.00 92.44 98 ASN A N 1
ATOM 783 C CA . ASN A 1 98 ? 14.031 -1.780 -18.919 1.00 92.44 98 ASN A CA 1
ATOM 784 C C . ASN A 1 98 ? 14.751 -1.230 -20.156 1.00 92.44 98 ASN A C 1
ATOM 786 O O . ASN A 1 98 ? 15.094 -1.980 -21.068 1.00 92.44 98 ASN A O 1
ATOM 790 N N . HIS A 1 99 ? 15.041 0.071 -20.165 1.00 93.06 99 HIS A N 1
ATOM 791 C CA . HIS A 1 99 ? 15.714 0.723 -21.282 1.00 93.06 99 HIS A CA 1
ATOM 792 C C . HIS A 1 99 ? 17.175 0.267 -21.426 1.00 93.06 99 HIS A C 1
ATOM 794 O O . HIS A 1 99 ? 17.702 0.188 -22.540 1.00 93.06 99 HIS A O 1
ATOM 800 N N . GLN A 1 100 ? 17.839 -0.045 -20.310 1.00 93.19 100 GLN A N 1
ATOM 801 C CA . GLN A 1 100 ? 19.182 -0.614 -20.305 1.00 93.19 100 GLN A CA 1
ATOM 802 C C . GLN A 1 100 ? 19.181 -2.055 -20.833 1.00 93.19 100 GLN A C 1
ATOM 804 O O . GLN A 1 100 ? 20.024 -2.391 -21.663 1.00 93.19 100 GLN A O 1
ATOM 809 N N . GLN A 1 101 ? 18.211 -2.878 -20.424 1.00 93.00 101 GLN A N 1
ATOM 810 C CA . GLN A 1 101 ? 18.050 -4.243 -20.937 1.00 93.00 101 GLN A CA 1
ATOM 811 C C . GLN A 1 101 ? 17.778 -4.258 -22.446 1.00 93.00 101 GLN A C 1
ATOM 813 O O . GLN A 1 101 ? 18.420 -5.006 -23.181 1.00 93.00 101 GLN A O 1
ATOM 818 N N . GLU A 1 102 ? 16.889 -3.388 -22.929 1.00 92.00 102 GLU A N 1
ATOM 819 C CA . GLU A 1 102 ? 16.591 -3.272 -24.360 1.00 92.00 102 GLU A CA 1
ATOM 820 C C . GLU A 1 102 ? 17.827 -2.831 -25.159 1.00 92.00 102 GLU A C 1
ATOM 822 O O . GLU A 1 102 ? 18.120 -3.369 -26.229 1.00 92.00 102 GLU A O 1
ATOM 827 N N . LYS A 1 103 ? 18.614 -1.893 -24.617 1.00 92.06 103 LYS A N 1
ATOM 828 C CA . LYS A 1 103 ? 19.872 -1.459 -25.232 1.00 92.06 103 LYS A CA 1
ATOM 829 C C . LYS A 1 103 ? 20.889 -2.598 -25.326 1.00 92.06 103 LYS A C 1
ATOM 831 O O . LYS A 1 103 ? 21.553 -2.725 -26.354 1.00 92.06 103 LYS A O 1
ATOM 836 N N . GLU A 1 104 ? 21.031 -3.405 -24.280 1.00 91.25 104 GLU A N 1
ATOM 837 C CA . GLU A 1 104 ? 21.926 -4.568 -24.278 1.00 91.25 104 GLU A CA 1
ATOM 838 C C . GLU A 1 104 ? 21.480 -5.625 -25.294 1.00 91.25 104 GLU A C 1
ATOM 840 O O . GLU A 1 104 ? 22.305 -6.131 -26.057 1.00 91.25 104 GLU A O 1
ATOM 845 N N . GLU A 1 105 ? 20.176 -5.895 -25.387 1.00 91.12 105 GLU A N 1
ATOM 846 C CA . GLU A 1 105 ? 19.625 -6.819 -26.380 1.00 91.12 105 GLU A CA 1
ATOM 847 C C . GLU A 1 105 ? 19.864 -6.325 -27.817 1.00 91.12 105 GLU A C 1
ATOM 849 O O . GLU A 1 105 ? 20.258 -7.099 -28.694 1.00 91.12 105 GLU A O 1
ATOM 854 N N . LEU A 1 106 ? 19.676 -5.026 -28.068 1.00 87.81 106 LEU A N 1
ATOM 855 C CA . LEU A 1 106 ? 19.955 -4.418 -29.369 1.00 87.81 106 LEU A CA 1
ATOM 856 C C . LEU A 1 106 ? 21.445 -4.460 -29.721 1.00 87.81 106 LEU A C 1
ATOM 858 O O . LEU A 1 106 ? 21.784 -4.727 -30.874 1.00 87.81 106 LEU A O 1
AT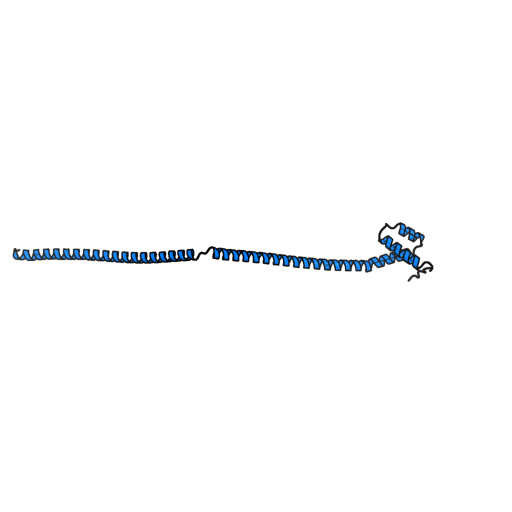OM 862 N N . LEU A 1 107 ? 22.335 -4.232 -28.751 1.00 88.75 107 LEU A N 1
ATOM 863 C CA . LEU A 1 107 ? 23.780 -4.342 -28.960 1.00 88.75 107 LEU A CA 1
ATOM 864 C C . LEU A 1 107 ? 24.190 -5.774 -29.315 1.00 88.75 107 LEU A C 1
ATOM 866 O O . LEU A 1 107 ? 24.945 -5.952 -30.267 1.00 88.75 107 LEU A O 1
ATOM 870 N N . LEU A 1 108 ? 23.646 -6.778 -28.622 1.00 87.44 108 LEU A N 1
ATOM 871 C CA . LEU A 1 108 ? 23.884 -8.196 -28.919 1.00 87.44 108 LEU A CA 1
ATOM 872 C C . LEU A 1 108 ? 23.378 -8.594 -30.312 1.00 87.44 108 LEU A C 1
ATOM 874 O O . LEU A 1 108 ? 24.061 -9.303 -31.051 1.00 87.44 108 LEU A O 1
ATOM 878 N N . LYS A 1 109 ? 22.191 -8.117 -30.705 1.00 85.69 109 LYS A N 1
ATOM 879 C CA . LYS A 1 109 ? 21.679 -8.333 -32.068 1.00 85.69 109 LYS A CA 1
ATOM 880 C C . LYS A 1 109 ? 22.582 -7.664 -33.101 1.00 85.69 109 LYS A C 1
ATOM 882 O O . LYS A 1 109 ? 22.913 -8.283 -34.107 1.00 85.69 109 LYS A O 1
ATOM 887 N N . SER A 1 110 ? 23.003 -6.426 -32.848 1.00 82.81 110 SER A N 1
ATOM 888 C CA . SER A 1 110 ? 23.887 -5.671 -33.740 1.00 82.81 110 SER A CA 1
ATOM 889 C C . SER A 1 110 ? 25.247 -6.351 -33.924 1.00 82.81 110 SER A C 1
ATOM 891 O O . SER A 1 110 ? 25.712 -6.486 -35.055 1.00 82.81 110 SER A O 1
ATOM 893 N N . SER A 1 111 ? 25.866 -6.844 -32.844 1.00 80.88 111 SER A N 1
ATOM 894 C CA . SER A 1 111 ? 27.140 -7.566 -32.934 1.00 80.88 111 SER A CA 1
ATOM 895 C C . SER A 1 111 ? 27.003 -8.854 -33.745 1.00 80.88 111 SER A C 1
ATOM 897 O O . SER A 1 111 ? 27.822 -9.095 -34.625 1.00 80.88 111 SER A O 1
ATOM 899 N N . ALA A 1 112 ? 25.925 -9.617 -33.542 1.00 81.00 112 ALA A N 1
ATOM 900 C CA . ALA A 1 112 ? 25.655 -10.819 -34.332 1.00 81.00 112 ALA A CA 1
ATOM 901 C C . ALA A 1 112 ? 25.459 -10.509 -35.830 1.00 81.00 112 ALA A C 1
ATOM 903 O O . ALA A 1 112 ? 25.943 -11.244 -36.689 1.00 81.00 112 ALA A O 1
ATOM 904 N N . PHE A 1 113 ? 24.792 -9.398 -36.167 1.00 79.31 113 PHE A N 1
ATOM 905 C CA . PHE A 1 113 ? 24.682 -8.942 -37.558 1.00 79.31 113 PHE A CA 1
ATOM 906 C C . PHE A 1 113 ? 26.032 -8.525 -38.148 1.00 79.31 113 PHE A C 1
ATOM 908 O O . PHE A 1 113 ? 26.289 -8.799 -39.320 1.00 79.31 113 PHE A O 1
ATOM 915 N N . SER A 1 114 ? 26.888 -7.871 -37.359 1.00 80.06 114 SER A N 1
ATOM 916 C CA . SER A 1 114 ? 28.224 -7.463 -37.797 1.00 80.06 114 SER A CA 1
ATOM 917 C C . SER A 1 114 ? 29.114 -8.669 -38.102 1.00 80.06 114 SER A C 1
ATOM 919 O O . SER A 1 114 ? 29.767 -8.686 -39.142 1.00 80.06 114 SER A O 1
ATOM 921 N N . GLU A 1 115 ? 29.104 -9.686 -37.239 1.00 78.56 115 GLU A N 1
ATOM 922 C CA . GLU A 1 115 ? 29.856 -10.931 -37.449 1.00 78.56 115 GLU A CA 1
ATOM 923 C C . GLU A 1 115 ? 29.382 -11.663 -38.713 1.00 78.56 115 GLU A C 1
ATOM 925 O O . GLU A 1 115 ? 30.194 -12.061 -39.547 1.00 78.56 115 GLU A O 1
ATOM 930 N N . LEU A 1 116 ? 28.065 -11.756 -38.921 1.00 78.88 116 LEU A N 1
ATOM 931 C CA . LEU A 1 116 ? 27.495 -12.393 -40.111 1.00 78.88 116 LEU A CA 1
ATOM 932 C C . LEU A 1 116 ? 27.818 -11.620 -41.403 1.00 78.88 116 LEU A C 1
ATOM 934 O O . LEU A 1 116 ? 28.023 -12.220 -42.461 1.00 78.88 116 LEU A O 1
ATOM 938 N N . ALA A 1 117 ? 27.892 -10.288 -41.333 1.00 79.88 117 ALA A N 1
ATOM 939 C CA . ALA A 1 117 ? 28.320 -9.462 -42.457 1.00 79.88 117 ALA A CA 1
ATOM 940 C C . ALA A 1 117 ? 29.803 -9.690 -42.799 1.00 79.88 117 ALA A C 1
ATOM 942 O O . ALA A 1 117 ? 30.144 -9.821 -43.976 1.00 79.88 117 ALA A O 1
ATOM 943 N N . GLU A 1 118 ? 30.674 -9.778 -41.793 1.00 84.94 118 GLU A N 1
ATOM 944 C CA . GLU A 1 118 ? 32.102 -10.059 -41.978 1.00 84.94 118 GLU A CA 1
ATOM 945 C C . GLU A 1 118 ? 32.338 -11.462 -42.560 1.00 84.94 118 GLU A C 1
ATOM 947 O O . GLU A 1 118 ? 33.109 -11.622 -43.515 1.00 84.94 118 GLU A O 1
ATOM 952 N N . GLU A 1 119 ? 31.608 -12.467 -42.072 1.00 83.81 119 GLU A N 1
ATOM 953 C CA . GLU A 1 119 ? 31.642 -13.830 -42.609 1.00 83.81 119 GLU A CA 1
ATOM 954 C C . GLU A 1 119 ? 31.169 -13.867 -44.073 1.00 83.81 119 GLU A C 1
ATOM 956 O O . GLU A 1 119 ? 31.827 -14.459 -44.932 1.00 83.81 119 GLU A O 1
ATOM 961 N N . SER A 1 120 ? 30.087 -13.151 -44.401 1.00 83.69 120 SER A N 1
ATOM 962 C CA . SER A 1 120 ? 29.580 -13.045 -45.774 1.00 83.69 120 SER A CA 1
ATOM 963 C C . SER A 1 120 ? 30.576 -12.370 -46.723 1.00 83.69 120 SER A C 1
ATOM 965 O O . SER A 1 120 ? 30.695 -12.782 -47.883 1.00 83.69 120 SER A O 1
ATOM 967 N N . ILE A 1 121 ? 31.280 -11.327 -46.273 1.00 84.94 121 ILE A N 1
ATOM 968 C CA . ILE A 1 121 ? 32.316 -10.650 -47.070 1.00 84.94 121 ILE A CA 1
ATOM 969 C C . ILE A 1 121 ? 33.492 -11.598 -47.302 1.00 84.94 121 ILE A C 1
ATOM 971 O O . ILE A 1 121 ? 33.966 -11.725 -48.433 1.00 84.94 121 ILE A O 1
ATOM 975 N N . THR A 1 122 ? 33.926 -12.302 -46.258 1.00 87.56 122 THR A N 1
ATOM 976 C CA . THR A 1 122 ? 35.033 -13.262 -46.331 1.00 87.56 122 THR A CA 1
ATOM 977 C C . THR A 1 122 ? 34.710 -14.388 -47.309 1.00 87.56 122 THR A C 1
ATOM 979 O O . THR A 1 122 ? 35.475 -14.627 -48.242 1.00 87.56 122 THR A O 1
ATOM 982 N N . TYR A 1 123 ? 33.528 -14.998 -47.189 1.00 84.69 123 TYR A N 1
ATOM 983 C CA . TYR A 1 123 ? 33.068 -16.041 -48.106 1.00 84.69 123 TYR A CA 1
ATOM 984 C C . TYR A 1 123 ? 32.960 -15.544 -49.556 1.00 84.69 123 TYR A C 1
ATOM 986 O O . TYR A 1 123 ? 33.374 -16.230 -50.492 1.00 84.69 123 TYR A O 1
ATOM 994 N N . SER A 1 124 ? 32.448 -14.325 -49.759 1.00 82.19 124 SER A N 1
ATOM 995 C CA . SER A 1 124 ? 32.353 -13.722 -51.095 1.00 82.19 124 SER A CA 1
ATOM 996 C C . SER A 1 124 ? 33.733 -13.512 -51.720 1.00 82.19 124 SER A C 1
ATOM 998 O O . SER A 1 124 ? 33.932 -13.828 -52.895 1.00 82.19 124 SER A O 1
ATOM 1000 N N . ASN A 1 125 ? 34.701 -13.037 -50.935 1.00 84.12 125 ASN A N 1
ATOM 1001 C CA . ASN A 1 125 ? 36.080 -12.876 -51.383 1.00 84.12 125 ASN A CA 1
ATOM 1002 C C . ASN A 1 125 ? 36.714 -14.230 -51.718 1.00 84.12 125 ASN A C 1
ATOM 1004 O O . ASN A 1 125 ? 37.278 -14.375 -52.799 1.00 84.12 125 ASN A O 1
ATOM 1008 N N . GLU A 1 126 ? 36.556 -15.249 -50.871 1.00 86.00 126 GLU A N 1
ATOM 1009 C CA . GLU A 1 126 ? 37.073 -16.592 -51.157 1.00 86.00 126 GLU A CA 1
ATOM 1010 C C . GLU A 1 126 ? 36.489 -17.188 -52.447 1.00 86.00 126 GLU A C 1
ATOM 1012 O O . GLU A 1 126 ? 37.226 -17.766 -53.251 1.00 86.00 126 GLU A O 1
ATOM 1017 N N . MET A 1 127 ? 35.186 -17.013 -52.692 1.00 81.19 127 MET A N 1
ATOM 1018 C CA . MET A 1 127 ? 34.538 -17.465 -53.928 1.00 81.19 127 MET A CA 1
ATOM 1019 C C . MET A 1 127 ? 35.066 -16.718 -55.158 1.00 81.19 127 MET A C 1
ATOM 1021 O O . MET A 1 127 ? 35.328 -17.337 -56.199 1.00 81.19 127 MET A O 1
ATOM 1025 N N . LEU A 1 128 ? 35.278 -15.402 -55.042 1.00 83.44 128 LEU A N 1
ATOM 1026 C CA . LEU A 1 128 ? 35.908 -14.608 -56.095 1.00 83.44 128 LEU A CA 1
ATOM 1027 C C . LEU A 1 128 ? 37.330 -15.103 -56.385 1.00 83.44 128 LEU A C 1
ATOM 1029 O O . LEU A 1 128 ? 37.700 -15.250 -57.550 1.00 83.44 128 LEU A O 1
ATOM 1033 N N . GLU A 1 129 ? 38.124 -15.401 -55.359 1.00 83.94 129 GLU A N 1
ATOM 1034 C CA . GLU A 1 129 ? 39.511 -15.832 -55.536 1.00 83.94 129 GLU A CA 1
ATOM 1035 C C . GLU A 1 129 ? 39.653 -17.253 -56.075 1.00 83.94 129 GLU A C 1
ATOM 1037 O O . GLU A 1 129 ? 40.491 -17.488 -56.945 1.00 83.94 129 GLU A O 1
ATOM 1042 N N . ARG A 1 130 ? 38.841 -18.199 -55.594 1.00 83.88 130 ARG A N 1
ATOM 1043 C CA . ARG A 1 130 ? 38.960 -19.616 -55.968 1.00 83.88 130 ARG A CA 1
ATOM 1044 C C . ARG A 1 130 ? 38.307 -19.954 -57.297 1.00 83.88 130 ARG A C 1
ATOM 1046 O O . ARG A 1 130 ? 38.795 -20.837 -57.997 1.00 83.88 130 ARG A O 1
ATOM 1053 N N . HIS A 1 131 ? 37.209 -19.288 -57.643 1.00 80.69 131 HIS A N 1
ATOM 1054 C CA . HIS A 1 131 ? 36.416 -19.662 -58.813 1.00 80.69 131 HIS A CA 1
ATOM 1055 C C . HIS A 1 131 ? 36.423 -18.582 -59.884 1.00 80.69 131 HIS A C 1
ATOM 1057 O O . HIS A 1 131 ? 36.701 -18.878 -61.046 1.00 80.69 131 HIS A O 1
ATOM 1063 N N . TYR A 1 132 ? 36.166 -17.328 -59.508 1.00 79.56 132 TYR A N 1
ATOM 1064 C CA . TYR A 1 132 ? 36.015 -16.262 -60.495 1.00 79.56 132 TYR A CA 1
ATOM 1065 C C . TYR A 1 132 ? 37.355 -15.830 -61.105 1.00 79.56 132 TYR A C 1
ATOM 1067 O O . TYR A 1 132 ? 37.462 -15.765 -62.328 1.00 79.56 132 TYR A O 1
ATOM 1075 N N . LYS A 1 133 ? 38.401 -15.602 -60.293 1.00 79.94 133 LYS A N 1
ATOM 1076 C CA . LYS A 1 133 ? 39.734 -15.205 -60.791 1.00 79.94 133 LYS A CA 1
ATOM 1077 C C . LYS A 1 133 ? 40.323 -16.236 -61.774 1.00 79.94 133 LYS A C 1
ATOM 1079 O O . LYS A 1 133 ? 40.717 -15.822 -62.864 1.00 79.94 133 LYS A O 1
ATOM 1084 N N . PRO A 1 134 ? 40.363 -17.554 -61.484 1.00 83.06 134 PRO A N 1
ATOM 1085 C CA . PRO A 1 134 ? 40.917 -18.531 -62.423 1.00 83.06 134 PRO A CA 1
ATOM 1086 C C . PRO A 1 134 ? 40.091 -18.660 -63.702 1.00 83.06 134 PRO A C 1
ATOM 1088 O O . PRO A 1 134 ? 40.665 -18.784 -64.784 1.00 83.06 134 PRO A O 1
ATOM 1091 N N . LEU A 1 135 ? 38.760 -18.586 -63.601 1.00 82.56 135 LEU A N 1
ATOM 1092 C CA . LEU A 1 135 ? 37.873 -18.600 -64.763 1.00 82.56 135 LEU A CA 1
ATOM 1093 C C . LEU A 1 135 ? 38.129 -17.380 -65.657 1.00 82.56 135 LEU A C 1
ATOM 1095 O O . LEU A 1 135 ? 38.360 -17.540 -66.851 1.00 82.56 135 LEU A O 1
ATOM 1099 N N . MET A 1 136 ? 38.153 -16.178 -65.076 1.00 81.31 136 MET A N 1
ATOM 1100 C CA . MET A 1 136 ? 38.425 -14.938 -65.805 1.00 81.31 136 MET A CA 1
ATOM 1101 C C . MET A 1 136 ? 39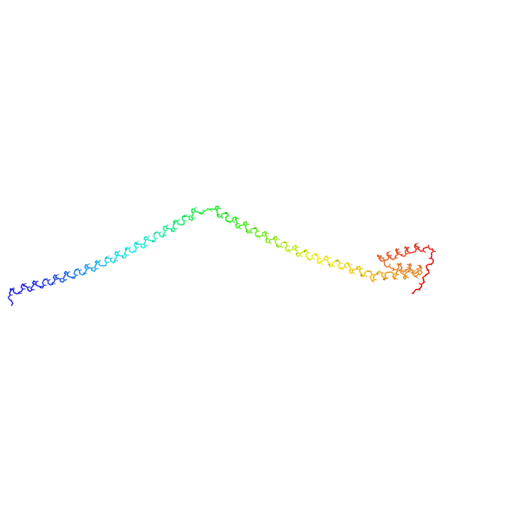.809 -14.947 -66.446 1.00 81.31 136 MET A C 1
ATOM 1103 O O . MET A 1 136 ? 39.930 -14.623 -67.624 1.00 81.31 136 MET A O 1
ATOM 1107 N N . ASN A 1 137 ? 40.837 -15.390 -65.720 1.00 81.12 137 ASN A N 1
ATOM 1108 C CA . ASN A 1 137 ? 42.178 -15.543 -66.276 1.00 81.12 137 ASN A CA 1
ATOM 1109 C C . ASN A 1 137 ? 42.187 -16.529 -67.450 1.00 81.12 137 ASN A C 1
ATOM 1111 O O . ASN A 1 137 ? 42.810 -16.251 -68.468 1.00 81.12 137 ASN A O 1
ATOM 1115 N N . SER A 1 138 ? 41.471 -17.651 -67.345 1.00 82.75 138 SER A N 1
ATOM 1116 C CA . SER A 1 138 ? 41.372 -18.640 -68.428 1.00 82.75 138 SER A CA 1
ATOM 1117 C C . SER A 1 138 ? 40.675 -18.068 -69.664 1.00 82.75 138 SER A C 1
ATOM 1119 O O . SER A 1 138 ? 41.122 -18.302 -70.783 1.00 82.75 138 SER A O 1
ATOM 1121 N N . VAL A 1 139 ? 39.610 -17.283 -69.470 1.00 82.62 139 VAL A N 1
ATOM 1122 C CA . VAL A 1 139 ? 38.910 -16.583 -70.557 1.00 82.62 139 VAL A CA 1
ATOM 1123 C C . VAL A 1 139 ? 39.830 -15.558 -71.218 1.00 82.62 139 VAL A C 1
ATOM 1125 O O . VAL A 1 139 ? 39.920 -15.537 -72.441 1.00 82.62 139 VAL A O 1
ATOM 1128 N N . ILE A 1 140 ? 40.560 -14.756 -70.440 1.00 82.69 140 ILE A N 1
ATOM 1129 C CA . ILE A 1 140 ? 41.520 -13.776 -70.969 1.00 82.69 140 ILE A CA 1
ATOM 1130 C C . ILE A 1 140 ? 42.630 -14.479 -71.762 1.00 82.69 140 ILE A C 1
ATOM 1132 O O . ILE A 1 140 ? 42.907 -14.089 -72.892 1.00 82.69 140 ILE A O 1
ATOM 1136 N N . TRP A 1 141 ? 43.217 -15.555 -71.229 1.00 82.06 141 TRP A N 1
ATOM 1137 C CA . TRP A 1 141 ? 44.228 -16.349 -71.939 1.00 82.06 141 TRP A CA 1
ATOM 1138 C C . TRP A 1 141 ? 43.699 -16.953 -73.238 1.00 82.06 141 TRP A C 1
ATOM 1140 O O . TRP A 1 141 ? 44.385 -16.908 -74.259 1.00 82.06 141 TRP A O 1
ATOM 1150 N N . TYR A 1 142 ? 42.478 -17.488 -73.221 1.00 82.50 142 TYR A N 1
ATOM 1151 C CA . TYR A 1 142 ? 41.829 -17.987 -74.428 1.00 82.50 142 TYR A CA 1
ATOM 1152 C C . TYR A 1 142 ? 41.659 -16.870 -75.464 1.00 82.50 142 TYR A C 1
ATOM 1154 O O . TYR A 1 142 ? 42.038 -17.056 -76.618 1.00 82.50 142 TYR A O 1
ATOM 1162 N N . LEU A 1 143 ? 41.184 -15.690 -75.056 1.00 81.81 143 LEU A N 1
ATOM 1163 C CA . LEU A 1 143 ? 41.027 -14.542 -75.951 1.00 81.81 143 LEU A CA 1
ATOM 1164 C C . LEU A 1 143 ? 42.358 -14.066 -76.535 1.00 81.81 143 LEU A C 1
ATOM 1166 O O . LEU A 1 143 ? 42.415 -13.785 -77.726 1.00 81.81 143 LEU A O 1
ATOM 1170 N N . LEU A 1 144 ? 43.431 -14.032 -75.743 1.00 81.56 144 LEU A N 1
ATOM 1171 C CA . LEU A 1 144 ? 44.776 -13.690 -76.218 1.00 81.56 144 LEU A CA 1
ATOM 1172 C C . LEU A 1 144 ? 45.365 -14.733 -77.185 1.00 81.56 144 LEU A C 1
ATOM 1174 O O . LEU A 1 144 ? 46.277 -14.411 -77.939 1.00 81.56 144 LEU A O 1
ATOM 1178 N N . SER A 1 145 ? 44.862 -15.972 -77.177 1.00 79.62 145 SER A N 1
ATOM 1179 C CA . SER A 1 145 ? 45.289 -17.024 -78.112 1.00 79.62 145 SER A CA 1
ATOM 1180 C C . SER A 1 145 ? 44.587 -16.979 -79.476 1.00 79.62 145 SER A C 1
ATOM 1182 O O . SER A 1 145 ? 45.022 -17.659 -80.406 1.00 79.62 145 SER A O 1
ATOM 1184 N N . LEU A 1 146 ? 43.506 -16.202 -79.602 1.00 80.69 146 LEU A N 1
ATOM 1185 C CA . LEU A 1 146 ? 42.780 -16.022 -80.858 1.00 80.69 146 LEU A CA 1
ATOM 1186 C C . LEU A 1 146 ? 43.478 -14.993 -81.758 1.00 80.69 146 LEU A C 1
ATOM 1188 O O . LEU A 1 146 ? 44.164 -14.088 -81.286 1.00 80.69 146 LEU A O 1
ATOM 1192 N N . GLU A 1 147 ? 43.257 -15.099 -83.070 1.00 81.31 147 GLU A N 1
ATOM 1193 C CA . GLU A 1 147 ? 43.671 -14.058 -84.015 1.00 81.31 147 GLU A CA 1
ATOM 1194 C C . GLU A 1 147 ? 42.943 -12.734 -83.727 1.00 81.31 147 GLU A C 1
ATOM 1196 O O . GLU A 1 147 ? 41.799 -12.727 -83.262 1.00 81.31 147 GLU A O 1
ATOM 1201 N N . ILE A 1 148 ? 43.604 -11.609 -84.021 1.00 78.75 148 ILE A N 1
ATOM 1202 C CA . ILE A 1 148 ? 43.145 -10.255 -83.663 1.00 78.75 148 ILE A CA 1
ATOM 1203 C C . ILE A 1 148 ? 41.709 -9.997 -84.147 1.00 78.75 148 ILE A C 1
ATOM 1205 O O . ILE A 1 148 ? 40.884 -9.512 -83.373 1.00 78.75 148 ILE A O 1
ATOM 1209 N N . ASP A 1 149 ? 41.383 -10.393 -85.379 1.00 79.25 149 ASP A N 1
ATOM 1210 C CA . ASP A 1 149 ? 40.052 -10.194 -85.965 1.00 79.25 149 ASP A CA 1
ATOM 1211 C C . ASP A 1 149 ? 38.967 -11.025 -85.254 1.00 79.25 149 ASP A C 1
ATOM 1213 O O . ASP A 1 149 ? 37.867 -10.535 -84.993 1.00 79.25 149 ASP A O 1
ATOM 1217 N N . ALA A 1 150 ? 39.287 -12.264 -84.863 1.00 79.00 150 ALA A N 1
ATOM 1218 C CA . ALA A 1 150 ? 38.372 -13.146 -84.136 1.00 79.00 150 ALA A CA 1
ATOM 1219 C C . ALA A 1 150 ? 38.150 -12.681 -82.687 1.00 79.00 150 ALA A C 1
ATOM 1221 O O . ALA A 1 150 ? 37.032 -12.750 -82.170 1.00 79.00 150 ALA A O 1
ATOM 1222 N N . ARG A 1 151 ? 39.202 -12.166 -82.042 1.00 81.94 151 ARG A N 1
ATOM 1223 C CA . ARG A 1 151 ? 39.151 -11.568 -80.702 1.00 81.94 151 ARG A CA 1
ATOM 1224 C C . ARG A 1 151 ? 38.285 -10.307 -80.686 1.00 81.94 151 ARG A C 1
ATOM 1226 O O . ARG A 1 151 ? 37.419 -10.182 -79.822 1.00 81.94 151 ARG A O 1
ATOM 1233 N N . ASN A 1 152 ? 38.464 -9.417 -81.664 1.00 80.69 152 ASN A N 1
ATOM 1234 C CA . ASN A 1 152 ? 37.668 -8.194 -81.794 1.00 80.69 152 ASN A CA 1
ATOM 1235 C C . ASN A 1 152 ? 36.192 -8.514 -82.048 1.00 80.69 152 ASN A C 1
ATOM 1237 O O . ASN A 1 152 ? 35.325 -7.976 -81.362 1.00 80.69 152 ASN A O 1
ATOM 1241 N N . HIS A 1 153 ? 35.907 -9.473 -82.934 1.00 84.31 153 HIS A N 1
ATOM 1242 C CA . HIS A 1 153 ? 34.541 -9.937 -83.164 1.00 84.31 153 HIS A CA 1
ATOM 1243 C C . HIS A 1 153 ? 33.896 -10.501 -81.886 1.00 84.31 153 HIS A C 1
ATOM 1245 O O . HIS A 1 153 ? 32.755 -10.171 -81.560 1.00 84.31 153 HIS A O 1
ATOM 1251 N N . PHE A 1 154 ? 34.633 -11.304 -81.110 1.00 82.94 154 PHE A N 1
ATOM 1252 C CA . PHE A 1 154 ? 34.138 -11.822 -79.835 1.00 82.94 154 PHE A CA 1
ATOM 1253 C C . PHE A 1 154 ? 33.795 -10.689 -78.857 1.00 82.94 154 PHE A C 1
ATOM 1255 O O . PHE A 1 154 ? 32.688 -10.657 -78.320 1.00 82.94 154 PHE A O 1
ATOM 1262 N N . ILE A 1 155 ? 34.699 -9.723 -78.669 1.00 81.50 155 ILE A N 1
ATOM 1263 C CA . ILE A 1 155 ? 34.488 -8.573 -77.776 1.00 81.50 155 ILE A CA 1
ATOM 1264 C C . ILE A 1 155 ? 33.283 -7.735 -78.228 1.00 81.50 155 ILE A C 1
ATOM 1266 O O . ILE A 1 155 ? 32.474 -7.316 -77.397 1.00 81.50 155 ILE A O 1
ATOM 1270 N N . GLU A 1 156 ? 33.108 -7.515 -79.531 1.00 83.62 156 GLU A N 1
ATOM 1271 C CA . GLU A 1 156 ? 31.965 -6.780 -80.085 1.00 83.62 156 GLU A CA 1
ATOM 1272 C C . GLU A 1 156 ? 30.629 -7.466 -79.784 1.00 83.62 156 GLU A C 1
ATOM 1274 O O . GLU A 1 156 ? 29.666 -6.790 -79.415 1.00 83.62 156 GLU A O 1
ATOM 1279 N N . THR A 1 157 ? 30.581 -8.800 -79.847 1.00 84.19 157 THR A N 1
ATOM 1280 C CA . THR A 1 157 ? 29.364 -9.578 -79.553 1.00 84.19 157 THR A CA 1
ATOM 1281 C C . THR A 1 157 ? 29.000 -9.641 -78.065 1.00 84.19 157 THR A C 1
ATOM 1283 O O . THR A 1 157 ? 27.862 -9.976 -77.721 1.00 84.19 157 THR A O 1
ATOM 1286 N N . MET A 1 158 ? 29.920 -9.292 -77.157 1.00 82.00 158 MET A N 1
ATOM 1287 C CA . MET A 1 158 ? 29.628 -9.236 -75.723 1.00 82.00 158 MET A CA 1
ATOM 1288 C C . MET A 1 158 ? 28.714 -8.055 -75.379 1.00 82.00 158 MET A C 1
ATOM 1290 O O . MET A 1 158 ? 28.948 -6.919 -75.807 1.00 82.00 158 MET A O 1
ATOM 1294 N N . LYS A 1 159 ? 27.717 -8.307 -74.517 1.00 85.44 159 LYS A N 1
ATOM 1295 C CA . LYS A 1 159 ? 26.874 -7.257 -73.926 1.00 85.44 159 LYS A CA 1
ATOM 1296 C C . LYS A 1 159 ? 27.730 -6.233 -73.183 1.00 85.44 159 LYS A C 1
ATOM 1298 O O . LYS A 1 159 ? 28.680 -6.603 -72.487 1.00 85.44 159 LYS A O 1
ATOM 1303 N N . ASP A 1 160 ? 27.348 -4.964 -73.302 1.00 78.06 160 ASP A N 1
ATOM 1304 C CA . ASP A 1 160 ? 28.000 -3.881 -72.573 1.00 78.06 160 ASP A CA 1
ATOM 1305 C C . ASP A 1 160 ? 27.799 -4.076 -71.064 1.00 78.06 160 ASP A C 1
ATOM 1307 O O . ASP A 1 160 ? 26.688 -4.007 -70.541 1.00 78.06 160 ASP A O 1
ATOM 1311 N N . SER A 1 161 ? 28.879 -4.458 -70.392 1.00 83.81 161 SER A N 1
ATOM 1312 C CA . SER A 1 161 ? 28.906 -4.858 -68.989 1.00 83.81 161 SER A CA 1
ATOM 1313 C C . SER A 1 161 ? 30.266 -4.514 -68.395 1.00 83.81 161 SER A C 1
ATOM 1315 O O . SER A 1 161 ? 31.263 -4.434 -69.113 1.00 83.81 161 SER A O 1
ATOM 1317 N N . GLU A 1 162 ? 30.337 -4.362 -67.075 1.00 80.06 162 GLU A N 1
ATOM 1318 C CA . GLU A 1 162 ? 31.606 -4.081 -66.388 1.00 80.06 162 GLU A CA 1
ATOM 1319 C C . GLU A 1 162 ? 32.660 -5.175 -66.637 1.00 80.06 162 GLU A C 1
ATOM 1321 O O . GLU A 1 162 ? 33.842 -4.879 -66.795 1.00 80.06 162 GLU A O 1
ATOM 1326 N N . ALA A 1 163 ? 32.236 -6.433 -66.802 1.00 77.81 163 ALA A N 1
ATOM 1327 C CA . ALA A 1 163 ? 33.130 -7.527 -67.179 1.00 77.81 163 ALA A CA 1
ATOM 1328 C C . ALA A 1 163 ? 33.783 -7.311 -68.558 1.00 77.81 163 ALA A C 1
ATOM 1330 O O . ALA A 1 163 ? 34.975 -7.568 -68.713 1.00 77.81 163 ALA A O 1
ATOM 1331 N N . LYS A 1 164 ? 33.034 -6.792 -69.545 1.00 81.75 164 LYS A N 1
ATOM 1332 C CA . LYS A 1 164 ? 33.561 -6.460 -70.880 1.00 81.75 164 LYS A CA 1
ATOM 1333 C C . LYS A 1 164 ? 34.639 -5.378 -70.792 1.00 81.75 164 LYS A C 1
ATOM 1335 O O . LYS A 1 164 ? 35.686 -5.526 -71.411 1.00 81.75 164 LYS A O 1
ATOM 1340 N N . LYS A 1 165 ? 34.415 -4.334 -69.988 1.00 82.50 165 LYS A N 1
ATOM 1341 C CA . LYS A 1 165 ? 35.385 -3.243 -69.785 1.00 82.50 165 LYS A CA 1
ATOM 1342 C C . LYS A 1 165 ? 36.690 -3.745 -69.168 1.00 82.50 165 LYS A C 1
ATOM 1344 O O . LYS A 1 165 ? 37.758 -3.375 -69.637 1.00 82.50 165 LYS A O 1
ATOM 1349 N N . ILE A 1 166 ? 36.603 -4.624 -68.166 1.00 81.00 166 ILE A N 1
ATOM 1350 C CA . ILE A 1 166 ? 37.781 -5.236 -67.532 1.00 81.00 166 ILE A CA 1
ATOM 1351 C C . ILE A 1 166 ? 38.553 -6.099 -68.539 1.00 81.00 166 ILE A C 1
ATOM 1353 O O . ILE A 1 166 ? 39.773 -6.004 -68.610 1.00 81.00 166 ILE A O 1
ATOM 1357 N N . ILE A 1 167 ? 37.857 -6.915 -69.337 1.00 81.31 167 ILE A N 1
ATOM 1358 C CA . ILE A 1 167 ? 38.496 -7.752 -70.365 1.00 81.31 167 ILE A CA 1
ATOM 1359 C C . ILE A 1 167 ? 39.215 -6.887 -71.408 1.00 81.31 167 ILE A C 1
ATOM 1361 O O . ILE A 1 167 ? 40.362 -7.180 -71.731 1.00 81.31 167 ILE A O 1
ATOM 1365 N N . ILE A 1 168 ? 38.570 -5.824 -71.903 1.00 83.00 168 ILE A N 1
ATOM 1366 C CA . ILE A 1 168 ? 39.174 -4.888 -72.865 1.00 83.00 168 ILE A CA 1
ATOM 1367 C C . ILE A 1 168 ? 40.421 -4.240 -72.262 1.00 83.00 168 ILE A C 1
ATOM 1369 O O . ILE A 1 168 ? 41.483 -4.338 -72.862 1.00 83.00 168 ILE A O 1
ATOM 1373 N N . ALA A 1 169 ? 40.322 -3.680 -71.053 1.00 82.81 169 ALA A N 1
ATOM 1374 C CA . ALA A 1 169 ? 41.444 -3.010 -70.398 1.00 82.81 169 ALA A CA 1
ATOM 1375 C C . ALA A 1 169 ? 42.652 -3.941 -70.189 1.00 82.81 169 ALA A C 1
ATOM 1377 O O . ALA A 1 169 ? 43.790 -3.535 -70.404 1.00 82.81 169 ALA A O 1
ATOM 1378 N N . VAL A 1 170 ? 42.419 -5.205 -69.810 1.00 80.88 170 VAL A N 1
ATOM 1379 C CA . VAL A 1 170 ? 43.506 -6.184 -69.645 1.00 80.88 170 VAL A CA 1
ATOM 1380 C C . VAL A 1 170 ? 44.121 -6.573 -70.992 1.00 80.88 170 VAL A C 1
ATOM 1382 O O . VAL A 1 170 ? 45.337 -6.722 -71.080 1.00 80.88 170 VAL A O 1
ATOM 1385 N N . ILE A 1 171 ? 43.314 -6.737 -72.043 1.00 80.38 171 ILE A N 1
ATOM 1386 C CA . ILE A 1 171 ? 43.820 -7.048 -73.389 1.00 80.38 171 ILE A CA 1
ATOM 1387 C C . ILE A 1 171 ? 44.623 -5.868 -73.949 1.00 80.38 171 ILE A C 1
ATOM 1389 O O . ILE A 1 171 ? 45.702 -6.094 -74.485 1.00 80.38 171 ILE A O 1
ATOM 1393 N N . GLU A 1 172 ? 44.143 -4.635 -73.780 1.00 81.06 172 GLU A N 1
ATOM 1394 C CA . GLU A 1 172 ? 44.844 -3.41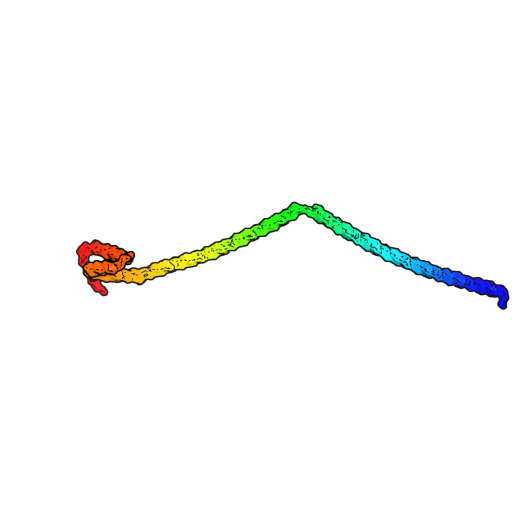1 -74.188 1.00 81.06 172 GLU A CA 1
ATOM 1395 C C . GLU A 1 172 ? 46.178 -3.257 -73.448 1.00 81.06 172 GLU A C 1
ATOM 1397 O O . GLU A 1 172 ? 47.200 -3.031 -74.089 1.00 81.06 172 GLU A O 1
ATOM 1402 N N . GLU A 1 173 ? 46.213 -3.470 -72.126 1.00 81.25 173 GLU A N 1
ATOM 1403 C CA . GLU A 1 173 ? 47.462 -3.397 -71.353 1.00 81.25 173 GLU A CA 1
ATOM 1404 C C . GLU A 1 173 ? 48.487 -4.449 -71.816 1.00 81.25 173 GLU A C 1
ATOM 1406 O O . GLU A 1 173 ? 49.687 -4.173 -71.901 1.00 81.25 173 GLU A O 1
ATOM 1411 N N . VAL A 1 174 ? 48.032 -5.670 -72.118 1.00 76.44 174 VAL A N 1
ATOM 1412 C CA . VAL A 1 174 ? 48.900 -6.742 -72.628 1.00 76.44 174 VAL A CA 1
ATOM 1413 C C . VAL A 1 174 ? 49.388 -6.415 -74.040 1.00 76.44 174 VAL A C 1
ATOM 1415 O O . VAL A 1 174 ? 50.587 -6.522 -74.303 1.00 76.44 174 VAL A O 1
ATOM 1418 N N . ASP A 1 175 ? 48.507 -5.978 -74.936 1.00 72.94 175 ASP A N 1
ATOM 1419 C CA . ASP A 1 175 ? 48.879 -5.607 -76.302 1.00 72.94 175 ASP A CA 1
ATOM 1420 C C . ASP A 1 175 ? 49.861 -4.411 -76.302 1.00 72.94 175 ASP A C 1
ATOM 1422 O O . ASP A 1 175 ? 50.830 -4.432 -77.059 1.00 72.94 175 ASP A O 1
ATOM 1426 N N . GLU A 1 176 ? 49.706 -3.427 -75.404 1.00 76.31 176 GLU A N 1
ATOM 1427 C CA . GLU A 1 176 ? 50.652 -2.313 -75.222 1.00 76.31 176 GLU A CA 1
ATOM 1428 C C . GLU A 1 176 ? 52.012 -2.765 -74.665 1.00 76.31 176 GLU A C 1
ATOM 1430 O O . GLU A 1 176 ? 53.058 -2.341 -75.162 1.00 76.31 176 GLU A O 1
ATOM 1435 N N . LYS A 1 177 ? 52.035 -3.651 -73.657 1.00 67.25 177 LYS A N 1
ATOM 1436 C CA . LYS A 1 177 ? 53.288 -4.169 -73.067 1.00 67.25 177 LYS A CA 1
ATOM 1437 C C . LYS A 1 177 ? 54.079 -5.066 -74.014 1.00 67.25 177 LYS A C 1
ATOM 1439 O O . LYS A 1 177 ? 55.307 -5.102 -73.924 1.00 67.25 177 LYS A O 1
ATOM 1444 N N . TYR A 1 178 ? 53.399 -5.814 -74.879 1.00 64.38 178 TYR A N 1
ATOM 1445 C CA . TYR A 1 178 ? 54.014 -6.798 -75.774 1.00 64.38 178 TYR A CA 1
ATOM 1446 C C . TYR A 1 178 ? 54.041 -6.359 -77.246 1.00 64.38 178 TYR A C 1
ATOM 1448 O O . TYR A 1 178 ? 54.449 -7.146 -78.108 1.00 64.38 178 TYR A O 1
ATOM 1456 N N . ALA A 1 179 ? 53.703 -5.098 -77.541 1.00 52.28 179 ALA A N 1
ATOM 1457 C CA . ALA A 1 179 ? 53.849 -4.472 -78.853 1.00 52.28 179 ALA A CA 1
ATOM 1458 C C . ALA A 1 179 ? 55.318 -4.500 -79.328 1.00 52.28 179 ALA A C 1
ATOM 1460 O O . ALA A 1 179 ? 56.105 -3.588 -79.080 1.00 52.28 179 ALA A O 1
ATOM 1461 N N . GLY A 1 180 ? 55.699 -5.582 -80.015 1.00 52.69 180 GLY A N 1
ATOM 1462 C CA . GLY A 1 180 ? 57.031 -5.778 -80.599 1.00 52.69 180 GLY A CA 1
ATOM 1463 C C . GLY A 1 180 ? 57.682 -7.142 -80.350 1.00 52.69 180 GLY A C 1
ATOM 1464 O O . GLY A 1 180 ? 58.710 -7.427 -80.964 1.00 52.69 180 GLY A O 1
ATOM 1465 N N . GLN A 1 181 ? 57.109 -8.019 -79.518 1.00 46.22 181 GLN A N 1
ATOM 1466 C CA . GLN A 1 181 ? 57.603 -9.391 -79.341 1.00 46.22 181 GLN A CA 1
ATOM 1467 C C . GLN A 1 181 ? 56.539 -10.403 -79.771 1.00 46.22 181 GLN A C 1
ATOM 1469 O O . GLN A 1 181 ? 55.431 -10.414 -79.247 1.00 46.22 181 GLN A O 1
ATOM 1474 N N . LYS A 1 182 ? 56.877 -11.293 -80.718 1.00 43.12 182 LYS A N 1
ATOM 1475 C CA . LYS A 1 182 ? 56.063 -12.484 -81.002 1.00 43.12 182 LYS A CA 1
ATOM 1476 C C . LYS A 1 182 ? 56.003 -13.328 -79.729 1.00 43.12 182 LYS A C 1
ATOM 1478 O O . LYS A 1 182 ? 56.957 -14.045 -79.423 1.00 43.12 182 LYS A O 1
ATOM 1483 N N . VAL A 1 183 ? 54.895 -13.246 -78.998 1.00 44.56 183 VAL A N 1
ATOM 1484 C CA . VAL A 1 183 ? 54.610 -14.140 -77.877 1.00 44.56 183 VAL A CA 1
ATOM 1485 C C . VAL A 1 183 ? 54.506 -15.550 -78.453 1.00 44.56 183 VAL A C 1
ATOM 1487 O O . VAL A 1 183 ? 53.525 -15.919 -79.092 1.00 44.56 183 VAL A O 1
ATOM 1490 N N . THR A 1 184 ? 55.574 -16.329 -78.298 1.00 39.84 184 THR A N 1
ATOM 1491 C CA . THR A 1 184 ? 55.577 -17.739 -78.684 1.00 39.84 184 THR A CA 1
ATOM 1492 C C . THR A 1 184 ? 54.960 -18.492 -77.513 1.00 39.84 184 THR A C 1
ATOM 1494 O O . THR A 1 184 ? 55.606 -18.684 -76.484 1.00 39.84 184 THR A O 1
ATOM 1497 N N . LEU A 1 185 ? 53.681 -18.852 -77.631 1.00 41.69 185 LEU A N 1
ATOM 1498 C CA . LEU A 1 185 ? 52.988 -19.674 -76.641 1.00 41.69 185 LEU A CA 1
ATOM 1499 C C . LEU A 1 185 ? 53.579 -21.089 -76.682 1.00 41.69 185 LEU A C 1
ATOM 1501 O O . LEU A 1 185 ? 53.218 -21.909 -77.526 1.00 41.69 185 LEU A O 1
ATOM 1505 N N . THR A 1 186 ? 54.522 -21.375 -75.786 1.00 33.22 186 THR A N 1
ATOM 1506 C CA . THR A 1 186 ? 55.004 -22.745 -75.573 1.00 33.22 186 THR A CA 1
ATOM 1507 C C . THR A 1 186 ? 53.953 -23.485 -74.747 1.00 33.22 186 THR A C 1
ATOM 1509 O O . THR A 1 186 ? 53.676 -23.092 -73.616 1.00 33.22 186 THR A O 1
ATOM 1512 N N . LYS A 1 187 ? 53.343 -24.529 -75.322 1.00 34.81 187 LYS A N 1
ATOM 1513 C CA . LYS A 1 187 ? 52.467 -25.464 -74.597 1.00 34.81 187 LYS A CA 1
ATOM 1514 C C . LYS A 1 187 ? 53.251 -26.118 -73.452 1.00 34.81 187 LYS A C 1
ATOM 1516 O O . LYS A 1 187 ? 54.320 -26.671 -73.710 1.00 34.81 187 LYS A O 1
ATOM 1521 N N . ALA A 1 188 ? 52.695 -26.082 -72.244 1.00 32.94 188 ALA A N 1
ATOM 1522 C CA . ALA A 1 188 ? 52.992 -27.031 -71.173 1.00 32.94 188 ALA A CA 1
ATOM 1523 C C . ALA A 1 188 ? 51.829 -28.023 -71.076 1.00 32.94 188 ALA A C 1
ATOM 1525 O O . ALA A 1 188 ? 50.673 -27.567 -71.245 1.00 32.94 188 ALA A O 1
#

Radius of gyration: 66.39 Å; chains: 1; bounding box: 123×46×176 Å

Foldseek 3Di:
DDPVVVVVVVVVVVVVVVVVVVVVVVVVVVVVVVVVVVVVVVVVVVVVVVVVVVVVVVVVVVVVVVCVVPDDPVVVVVVVVVVVVVVVVVVVVVVVVVVVVVVVVVVVVVVVVVVVVVVVVVVVVVCCVPPVVVVLVVVLVVLVPDDPVVSVVVLVPDDPDPSSVVSVVVNVVVCVVCVPDDPPPDDD

Organism: NCBI:txid1796497

pLDDT: mean 83.47, std 12.37, range [32.94, 95.75]